Protein AF-A0A0Q0ZAE2-F1 (afdb_monomer_lite)

Structure (mmCIF, N/CA/C/O backbone):
data_AF-A0A0Q0ZAE2-F1
#
_entry.id   AF-A0A0Q0ZAE2-F1
#
loop_
_atom_site.group_PDB
_atom_site.id
_atom_site.type_symbol
_atom_site.label_atom_id
_atom_site.label_alt_id
_atom_site.label_comp_id
_atom_site.label_asym_id
_atom_site.label_entity_id
_atom_site.label_seq_id
_atom_site.pdbx_PDB_ins_code
_atom_site.Cartn_x
_atom_site.Cartn_y
_atom_site.Cartn_z
_atom_site.occupancy
_atom_site.B_iso_or_equiv
_atom_site.auth_seq_id
_atom_site.auth_comp_id
_atom_site.auth_asym_id
_atom_site.auth_atom_id
_atom_site.pdbx_PDB_model_num
ATOM 1 N N . MET A 1 1 ? -35.070 -15.319 -39.621 1.00 57.38 1 MET A N 1
ATOM 2 C CA . MET A 1 1 ? -35.348 -14.773 -38.273 1.00 57.38 1 MET A CA 1
ATOM 3 C C . MET A 1 1 ? -34.570 -15.515 -37.182 1.00 57.38 1 MET A C 1
ATOM 5 O O . MET A 1 1 ? -33.684 -14.910 -36.601 1.00 57.38 1 MET A O 1
ATOM 9 N N . PHE A 1 2 ? -34.772 -16.825 -36.982 1.00 65.31 2 PHE A N 1
ATOM 10 C CA . PHE A 1 2 ? -34.093 -17.606 -35.925 1.00 65.31 2 PHE A CA 1
ATOM 11 C C . PHE A 1 2 ? -32.550 -17.620 -35.980 1.00 65.31 2 PHE A C 1
ATOM 13 O O . PHE A 1 2 ? -31.905 -17.511 -34.945 1.00 65.31 2 PHE A O 1
ATOM 20 N N . ARG A 1 3 ? -31.939 -17.666 -37.175 1.00 67.12 3 ARG A N 1
ATOM 21 C CA . ARG A 1 3 ? -30.467 -17.612 -37.339 1.00 67.12 3 ARG A CA 1
ATOM 22 C C . ARG A 1 3 ? -29.835 -16.290 -36.881 1.00 67.12 3 ARG A C 1
ATOM 24 O O . ARG A 1 3 ? -28.728 -16.298 -36.363 1.00 67.12 3 ARG A O 1
ATOM 31 N N . ALA A 1 4 ? -30.535 -15.169 -37.061 1.00 72.56 4 ALA A N 1
ATOM 32 C CA . ALA A 1 4 ? -30.036 -13.856 -36.654 1.00 72.56 4 ALA A CA 1
ATOM 33 C C . ALA A 1 4 ? -30.057 -13.702 -35.126 1.00 72.56 4 ALA A C 1
ATOM 35 O O . ALA A 1 4 ? -29.093 -13.214 -34.547 1.00 72.56 4 ALA A O 1
ATOM 36 N N . VAL A 1 5 ? -31.114 -14.203 -34.476 1.00 72.19 5 VAL A N 1
ATOM 37 C CA . VAL A 1 5 ? -31.225 -14.233 -33.010 1.00 72.19 5 VAL A CA 1
ATOM 38 C C . VAL A 1 5 ? -30.174 -15.168 -32.403 1.00 72.19 5 VAL A C 1
ATOM 40 O O . VAL A 1 5 ? -29.502 -14.783 -31.455 1.00 72.19 5 VAL A O 1
ATOM 43 N N . ALA A 1 6 ? -29.955 -16.351 -32.986 1.00 73.50 6 ALA A N 1
ATOM 44 C CA . ALA A 1 6 ? -28.931 -17.289 -32.520 1.00 73.50 6 ALA A CA 1
ATOM 45 C C . ALA A 1 6 ? -27.502 -16.724 -32.637 1.00 73.50 6 ALA A C 1
ATOM 47 O O . ALA A 1 6 ? -26.723 -16.842 -31.697 1.00 73.50 6 ALA A O 1
ATOM 48 N N . ASN A 1 7 ? -27.172 -16.057 -33.750 1.00 76.00 7 ASN A N 1
ATOM 49 C CA . ASN A 1 7 ? -25.867 -15.409 -33.924 1.00 76.00 7 ASN A CA 1
ATOM 50 C C . ASN A 1 7 ? -25.674 -14.224 -32.966 1.00 76.00 7 ASN A C 1
ATOM 52 O O . ASN A 1 7 ? -24.575 -14.028 -32.459 1.00 76.00 7 ASN A O 1
ATOM 56 N N . TYR A 1 8 ? -26.735 -13.457 -32.694 1.00 76.19 8 TYR A N 1
ATOM 57 C CA . TYR A 1 8 ? -26.705 -12.389 -31.695 1.00 76.19 8 TYR A CA 1
ATOM 58 C C . TYR A 1 8 ? -26.458 -12.953 -30.291 1.00 76.19 8 TYR A C 1
ATOM 60 O O . TYR A 1 8 ? -25.546 -12.494 -29.613 1.00 76.19 8 TYR A O 1
ATOM 68 N N . MET A 1 9 ? -27.187 -14.002 -29.888 1.00 70.25 9 MET A N 1
ATOM 69 C CA . MET A 1 9 ? -27.004 -14.650 -28.583 1.00 70.25 9 MET A CA 1
ATOM 70 C C . MET A 1 9 ? -25.627 -15.307 -28.427 1.00 70.25 9 MET A C 1
ATOM 72 O O . MET A 1 9 ? -25.045 -15.233 -27.351 1.00 70.25 9 MET A O 1
ATOM 76 N N . ALA A 1 10 ? -25.073 -15.890 -29.495 1.00 70.94 10 ALA A N 1
ATOM 77 C CA . ALA A 1 10 ? -23.714 -16.439 -29.502 1.00 70.94 10 ALA A CA 1
ATOM 78 C C . ALA A 1 10 ? -22.618 -15.356 -29.415 1.00 70.94 10 ALA A C 1
ATOM 80 O O . ALA A 1 10 ? -21.484 -15.661 -29.051 1.00 70.94 10 ALA A O 1
ATOM 81 N N . GLY A 1 11 ? -22.945 -14.102 -29.746 1.00 69.94 11 GLY A N 1
ATOM 82 C CA . GLY A 1 11 ? -22.051 -12.949 -29.633 1.00 69.94 11 GLY A CA 1
ATOM 83 C C . GLY A 1 11 ? -22.107 -12.229 -28.282 1.00 69.94 11 GLY A C 1
ATOM 84 O O . GLY A 1 11 ? -21.272 -11.355 -28.038 1.00 69.94 11 GLY A O 1
ATOM 85 N N . ILE A 1 12 ? -23.058 -12.573 -27.401 1.00 76.44 12 ILE A N 1
ATOM 86 C CA . ILE A 1 12 ? -23.163 -11.978 -26.063 1.00 76.44 12 ILE A CA 1
ATOM 87 C C . ILE A 1 12 ? -22.009 -12.510 -25.213 1.00 76.44 12 ILE A C 1
ATOM 89 O O . ILE A 1 12 ? -22.027 -13.644 -24.735 1.00 76.44 12 ILE A O 1
ATOM 93 N N . LYS A 1 13 ? -20.988 -11.675 -25.020 1.00 76.94 13 LYS A N 1
ATOM 94 C CA . LYS A 1 13 ? -19.922 -11.949 -24.058 1.00 76.94 13 LYS A CA 1
ATOM 95 C C . LYS A 1 13 ? -20.450 -11.690 -22.653 1.00 76.94 13 LYS A C 1
ATOM 97 O O . LYS A 1 13 ? -20.995 -10.624 -22.384 1.00 76.94 13 LYS A O 1
ATOM 102 N N . VAL A 1 14 ? -20.264 -12.659 -21.762 1.00 78.38 14 VAL A N 1
ATOM 103 C CA . VAL A 1 14 ? -20.503 -12.457 -20.331 1.00 78.38 14 VAL A CA 1
ATOM 104 C C . VAL A 1 14 ? -19.508 -11.409 -19.841 1.00 78.38 14 VAL A C 1
ATOM 106 O O . VAL A 1 14 ? -18.298 -11.621 -19.905 1.00 78.38 14 VAL A O 1
ATOM 109 N N . THR A 1 15 ? -20.022 -10.268 -19.397 1.00 84.06 15 THR A N 1
ATOM 110 C CA . THR A 1 15 ? -19.242 -9.221 -18.734 1.00 84.06 15 THR A CA 1
ATOM 111 C C . THR A 1 15 ? -19.384 -9.371 -17.229 1.00 84.06 15 THR A C 1
ATOM 113 O O . THR A 1 15 ? -20.467 -9.686 -16.729 1.00 84.06 15 THR A O 1
ATOM 116 N N . TYR A 1 16 ? -18.298 -9.130 -16.507 1.00 89.19 16 TYR A N 1
ATOM 117 C CA . TYR A 1 16 ? -18.279 -9.163 -15.051 1.00 89.19 16 TYR A CA 1
ATOM 118 C C . TYR A 1 16 ? -18.225 -7.741 -14.501 1.00 89.19 16 TYR A C 1
ATOM 120 O O . TYR A 1 16 ? -17.885 -6.802 -15.211 1.00 89.19 16 TYR A O 1
ATOM 128 N N . ARG A 1 17 ? -18.592 -7.599 -13.230 1.00 92.62 17 ARG A N 1
ATOM 129 C CA . ARG A 1 17 ? -18.464 -6.361 -12.467 1.00 92.62 17 ARG A CA 1
ATOM 130 C C . ARG A 1 17 ? -18.018 -6.696 -11.053 1.00 92.62 17 ARG A C 1
ATOM 132 O O . ARG A 1 17 ? -18.384 -7.756 -10.536 1.00 92.62 17 ARG A O 1
ATOM 139 N N . GLY A 1 18 ? -17.246 -5.811 -10.440 1.00 93.94 18 GLY A N 1
ATOM 140 C CA . GLY A 1 18 ? -16.862 -5.926 -9.040 1.00 93.94 18 GLY A CA 1
ATOM 141 C C . GLY A 1 18 ? -18.063 -5.743 -8.115 1.00 93.94 18 GLY A C 1
ATOM 142 O O . GLY A 1 18 ? -19.053 -5.092 -8.451 1.00 93.94 18 GLY A O 1
ATOM 143 N N . THR A 1 19 ? -17.979 -6.335 -6.927 1.00 95.19 19 THR A N 1
ATOM 144 C CA . THR A 1 19 ? -18.929 -6.051 -5.849 1.00 95.19 19 THR A CA 1
ATOM 145 C C . THR A 1 19 ? -18.550 -4.750 -5.153 1.00 95.19 19 THR A C 1
ATOM 147 O O . THR A 1 19 ? -17.374 -4.428 -5.029 1.00 95.19 19 THR A O 1
ATOM 150 N N . TYR A 1 20 ? -19.551 -4.026 -4.658 1.00 96.31 20 TYR A N 1
ATOM 151 C CA . TYR A 1 20 ? -19.357 -2.872 -3.781 1.00 96.31 20 TYR A CA 1
ATOM 152 C C . TYR A 1 20 ? -19.063 -3.306 -2.336 1.00 96.31 20 TYR A C 1
ATOM 154 O O . TYR A 1 20 ? -18.558 -2.516 -1.547 1.00 96.31 20 TYR A O 1
ATOM 162 N N . GLN A 1 21 ? -19.378 -4.555 -1.978 1.00 95.56 21 GLN A N 1
ATOM 163 C CA . GLN A 1 21 ? -19.193 -5.089 -0.631 1.00 95.56 21 GLN A CA 1
ATOM 164 C C . GLN A 1 21 ? -17.774 -5.616 -0.425 1.00 95.56 21 GLN A C 1
ATOM 166 O O . GLN A 1 21 ? -17.294 -6.450 -1.190 1.00 95.56 21 GLN A O 1
ATOM 171 N N . PHE A 1 22 ? -17.135 -5.172 0.653 1.00 94.62 22 PHE A N 1
ATOM 172 C CA . PHE A 1 22 ? -15.823 -5.649 1.078 1.00 94.62 22 PHE A CA 1
ATOM 173 C C . PHE A 1 22 ? -15.983 -6.525 2.315 1.00 94.62 22 PHE A C 1
ATOM 175 O O . PHE A 1 22 ? -16.291 -6.035 3.401 1.00 94.62 22 PHE A O 1
ATOM 182 N N . GLU A 1 23 ? -15.779 -7.827 2.137 1.00 91.88 23 GLU A N 1
ATOM 183 C CA . GLU A 1 23 ? -15.922 -8.814 3.203 1.00 91.88 23 GLU A CA 1
ATOM 184 C C . GLU A 1 23 ? -14.714 -8.808 4.141 1.00 91.88 23 GLU A C 1
ATOM 186 O O . GLU A 1 23 ? -13.562 -8.946 3.715 1.00 91.88 23 GLU A O 1
ATOM 191 N N . ALA A 1 24 ? -14.981 -8.701 5.441 1.00 90.75 24 ALA A N 1
ATOM 192 C CA . ALA A 1 24 ? -13.940 -8.777 6.453 1.00 90.75 24 ALA A CA 1
ATOM 193 C C . ALA A 1 24 ? -13.285 -10.171 6.496 1.00 90.75 24 ALA A C 1
ATOM 195 O O . ALA A 1 24 ? -13.958 -11.193 6.640 1.00 90.75 24 ALA A O 1
ATOM 196 N N . LYS A 1 25 ? -11.948 -10.202 6.457 1.00 90.31 25 LYS A N 1
ATOM 197 C CA . LYS A 1 25 ? -11.124 -11.399 6.688 1.00 90.31 25 LYS A CA 1
ATOM 198 C C . LYS A 1 25 ? -10.076 -11.119 7.749 1.00 90.31 25 LYS A C 1
ATOM 200 O O . LYS A 1 25 ? -9.566 -10.003 7.850 1.00 90.31 25 LYS A O 1
ATOM 205 N N . ARG A 1 26 ? -9.724 -12.132 8.541 1.00 89.25 26 ARG A N 1
ATOM 206 C CA . ARG A 1 26 ? -8.669 -11.971 9.544 1.00 89.25 26 ARG A CA 1
ATOM 207 C C . ARG A 1 26 ? -7.311 -11.926 8.851 1.00 89.25 26 ARG A C 1
ATOM 209 O O . ARG A 1 26 ? -6.996 -12.784 8.029 1.00 89.25 26 ARG A O 1
ATOM 216 N N . LEU A 1 27 ? -6.471 -10.958 9.216 1.00 88.56 27 LEU A N 1
ATOM 217 C CA . LEU A 1 27 ? -5.145 -10.813 8.606 1.00 88.56 27 LEU A CA 1
ATOM 218 C C . LEU A 1 27 ? -4.279 -12.066 8.785 1.00 88.56 27 LEU A C 1
ATOM 220 O O . LEU A 1 27 ? -3.571 -12.436 7.861 1.00 88.56 27 LEU A O 1
ATOM 224 N N . ASN A 1 28 ? -4.379 -12.775 9.913 1.00 87.88 28 ASN A N 1
ATOM 225 C CA . ASN A 1 28 ? -3.634 -14.021 10.141 1.00 87.88 28 ASN A CA 1
ATOM 226 C C . ASN A 1 28 ? -4.106 -15.210 9.275 1.00 87.88 28 ASN A C 1
ATOM 228 O O . ASN A 1 28 ? -3.409 -16.221 9.179 1.00 87.88 28 ASN A O 1
ATOM 232 N N . GLU A 1 29 ? -5.282 -15.115 8.651 1.00 90.50 29 GLU A N 1
ATOM 233 C CA . GLU A 1 29 ? -5.770 -16.105 7.689 1.00 90.50 29 GLU A CA 1
ATOM 234 C C . GLU A 1 29 ? -5.235 -15.822 6.280 1.00 90.50 29 GLU A C 1
ATOM 236 O O . GLU A 1 29 ? -4.992 -16.765 5.518 1.00 90.50 29 GLU A O 1
ATOM 241 N N . VAL A 1 30 ? -5.020 -14.538 5.968 1.00 91.44 30 VAL A N 1
ATOM 242 C CA . VAL A 1 30 ? -4.630 -14.026 4.648 1.00 91.44 30 VAL A CA 1
ATOM 243 C C . VAL A 1 30 ? -3.115 -13.883 4.494 1.00 91.44 30 VAL A C 1
ATOM 245 O O . VAL A 1 30 ? -2.557 -14.350 3.502 1.00 91.44 30 VAL A O 1
ATOM 248 N N . LEU A 1 31 ? -2.445 -13.254 5.460 1.00 91.00 31 LEU A N 1
ATOM 249 C CA . LEU A 1 31 ? -1.007 -13.007 5.438 1.00 91.00 31 LEU A CA 1
ATOM 250 C C . LEU A 1 31 ? -0.260 -14.288 5.802 1.00 91.00 31 LEU A C 1
ATOM 252 O O . LEU A 1 31 ? -0.507 -14.913 6.835 1.00 91.00 31 LEU A O 1
ATOM 256 N N . ARG A 1 32 ? 0.647 -14.701 4.919 1.00 86.69 32 ARG A N 1
ATOM 257 C CA . ARG A 1 32 ? 1.421 -15.940 5.025 1.00 86.69 32 ARG A CA 1
ATOM 258 C C . ARG A 1 32 ? 2.834 -15.686 4.522 1.00 86.69 32 ARG A C 1
ATOM 260 O O . ARG A 1 32 ? 3.038 -14.858 3.638 1.00 86.69 32 ARG A O 1
ATOM 267 N N . ASN A 1 33 ? 3.788 -16.475 5.006 1.00 85.62 33 ASN A N 1
ATOM 268 C CA . ASN A 1 33 ? 5.124 -16.497 4.422 1.00 85.62 33 ASN A CA 1
ATOM 269 C C . ASN A 1 33 ? 5.038 -16.995 2.972 1.00 85.62 33 ASN A C 1
ATOM 271 O O . ASN A 1 33 ? 4.562 -18.105 2.721 1.00 85.62 33 ASN A O 1
ATOM 275 N N . LYS A 1 34 ? 5.523 -16.187 2.026 1.00 85.50 34 LYS A N 1
ATOM 276 C CA . LYS A 1 34 ? 5.623 -16.540 0.608 1.00 85.50 34 LYS A CA 1
ATOM 277 C C . LYS A 1 34 ? 7.093 -16.583 0.212 1.00 85.50 34 LYS A C 1
ATOM 279 O O . LYS A 1 34 ? 7.825 -15.622 0.415 1.00 85.50 34 LYS A O 1
ATOM 284 N N . ARG A 1 35 ? 7.532 -17.701 -0.368 1.00 88.12 35 ARG A N 1
ATOM 285 C CA . ARG A 1 35 ? 8.862 -17.795 -0.978 1.00 88.12 35 ARG A CA 1
ATOM 286 C C . ARG A 1 35 ? 8.779 -17.299 -2.415 1.00 88.12 35 ARG A C 1
ATOM 288 O O . ARG A 1 35 ? 7.996 -17.831 -3.198 1.00 88.12 35 ARG A O 1
ATOM 295 N N . LEU A 1 36 ? 9.613 -16.326 -2.759 1.00 86.56 36 LEU A N 1
ATOM 296 C CA . LEU A 1 36 ? 9.763 -15.835 -4.124 1.00 86.56 36 LEU A CA 1
ATOM 297 C C . LEU A 1 36 ? 11.024 -16.421 -4.759 1.00 86.56 36 LEU A C 1
ATOM 299 O O . LEU A 1 36 ? 12.030 -16.639 -4.083 1.00 86.56 36 LEU A O 1
ATOM 303 N N . GLN A 1 37 ? 10.960 -16.689 -6.060 1.00 89.69 37 GLN A N 1
ATOM 304 C CA . GLN A 1 37 ? 12.121 -17.036 -6.874 1.00 89.69 37 GLN A CA 1
ATOM 305 C C . GLN A 1 37 ? 12.325 -15.918 -7.890 1.00 89.69 37 GLN A C 1
ATOM 307 O O . GLN A 1 37 ? 11.487 -15.714 -8.764 1.00 89.69 37 GLN A O 1
ATOM 312 N N . ILE A 1 38 ? 13.419 -15.178 -7.745 1.00 88.62 38 ILE A N 1
ATOM 313 C CA . ILE A 1 38 ? 13.741 -14.034 -8.596 1.00 88.62 38 ILE A CA 1
ATOM 314 C C . ILE A 1 38 ? 14.837 -14.486 -9.551 1.00 88.62 38 ILE A C 1
ATOM 316 O O . ILE A 1 38 ? 15.980 -14.669 -9.143 1.00 88.62 38 ILE A O 1
ATOM 320 N N . ALA A 1 39 ? 14.469 -14.718 -10.811 1.00 90.00 39 ALA A N 1
ATOM 321 C CA . ALA A 1 39 ? 15.412 -15.189 -11.823 1.00 90.00 39 ALA A CA 1
ATOM 322 C C . ALA A 1 39 ? 16.420 -14.100 -12.222 1.00 90.00 39 ALA A C 1
ATOM 324 O O . ALA A 1 39 ? 17.597 -14.390 -12.400 1.00 90.00 39 ALA A O 1
ATOM 325 N N . ASN A 1 40 ? 15.951 -12.852 -12.329 1.00 91.81 40 ASN A N 1
ATOM 326 C CA . ASN A 1 40 ? 16.734 -11.710 -12.792 1.00 91.81 40 ASN A CA 1
ATOM 327 C C . ASN A 1 40 ? 16.608 -10.563 -11.778 1.00 91.81 40 ASN A C 1
ATOM 329 O O . ASN A 1 40 ? 15.712 -9.728 -11.921 1.00 91.81 40 ASN A O 1
ATOM 333 N N . PRO A 1 41 ? 17.430 -10.542 -10.716 1.00 91.94 41 PRO A N 1
ATOM 334 C CA . PRO A 1 41 ? 17.447 -9.415 -9.796 1.00 91.94 41 PRO A CA 1
ATOM 335 C C . PRO A 1 41 ? 17.946 -8.154 -10.509 1.00 91.94 41 PRO A C 1
ATOM 337 O O . PRO A 1 41 ? 18.831 -8.216 -11.363 1.00 91.94 41 PRO A O 1
ATOM 340 N N . VAL A 1 42 ? 17.379 -7.008 -10.140 1.00 92.75 42 VAL A N 1
ATOM 341 C CA . VAL A 1 42 ? 17.782 -5.689 -10.642 1.00 92.75 42 VAL A CA 1
ATOM 342 C C . VAL A 1 42 ? 18.436 -4.932 -9.495 1.00 92.75 42 VAL A C 1
ATOM 344 O O . VAL A 1 42 ? 17.859 -4.824 -8.410 1.00 92.75 42 VAL A O 1
ATOM 347 N N . GLU A 1 43 ? 19.641 -4.410 -9.719 1.00 92.06 43 GLU A N 1
ATOM 348 C CA . GLU A 1 43 ? 20.349 -3.594 -8.732 1.00 92.06 43 GLU A CA 1
ATOM 349 C C . GLU A 1 43 ? 19.496 -2.370 -8.355 1.00 92.06 43 GLU A C 1
ATOM 351 O O . GLU A 1 43 ? 19.036 -1.625 -9.216 1.00 92.06 43 GLU A O 1
ATOM 356 N N . GLY A 1 44 ? 19.208 -2.204 -7.060 1.00 89.94 44 GLY A N 1
ATOM 357 C CA . GLY A 1 44 ? 18.319 -1.140 -6.567 1.00 89.94 44 GLY A CA 1
ATOM 358 C C . GLY A 1 44 ? 16.822 -1.380 -6.801 1.00 89.94 44 GLY A C 1
ATOM 359 O O . GLY A 1 44 ? 15.995 -0.616 -6.309 1.00 89.94 44 GLY A O 1
ATOM 360 N N . GLY A 1 45 ? 16.453 -2.472 -7.472 1.00 92.44 45 GLY A N 1
ATOM 361 C CA . GLY A 1 45 ? 15.075 -2.885 -7.732 1.00 92.44 45 GLY A CA 1
ATOM 362 C C . GLY A 1 45 ? 14.769 -4.267 -7.157 1.00 92.44 45 GLY A C 1
ATOM 363 O O . GLY A 1 45 ? 15.235 -4.610 -6.064 1.00 92.44 45 GLY A O 1
ATOM 364 N N . ILE A 1 46 ? 13.988 -5.046 -7.915 1.00 93.88 46 ILE A N 1
ATOM 365 C CA . ILE A 1 46 ? 13.483 -6.358 -7.498 1.00 93.88 46 ILE A CA 1
ATOM 366 C C . ILE A 1 46 ? 14.637 -7.280 -7.088 1.00 93.88 46 ILE A C 1
ATOM 368 O O . ILE A 1 46 ? 15.594 -7.471 -7.838 1.00 93.88 46 ILE A O 1
ATOM 372 N N . GLY A 1 47 ? 14.523 -7.883 -5.905 1.00 93.31 47 GLY A N 1
ATOM 373 C CA . GLY A 1 47 ? 15.498 -8.839 -5.367 1.00 93.31 47 GLY A CA 1
ATOM 374 C C . GLY A 1 47 ? 16.688 -8.215 -4.645 1.00 93.31 47 GLY A C 1
ATOM 375 O O . GLY A 1 47 ? 17.450 -8.941 -4.012 1.00 93.31 47 GLY A O 1
ATOM 376 N N . THR A 1 48 ? 16.816 -6.889 -4.659 1.00 95.31 48 THR A N 1
ATOM 377 C CA . THR A 1 48 ? 17.784 -6.170 -3.824 1.00 95.31 48 THR A CA 1
ATOM 378 C C . THR A 1 48 ? 17.111 -5.755 -2.516 1.00 95.31 48 THR A C 1
ATOM 380 O O . THR A 1 48 ? 16.055 -5.129 -2.563 1.00 95.31 48 THR A O 1
ATOM 383 N N . SER A 1 49 ? 17.719 -6.062 -1.367 1.00 95.94 49 SER A N 1
ATOM 384 C CA . SER A 1 49 ? 17.235 -5.619 -0.048 1.00 95.94 49 SER A CA 1
ATOM 385 C C . SER A 1 49 ? 17.113 -4.096 0.015 1.00 95.94 49 SER A C 1
ATOM 387 O O . SER A 1 49 ? 17.993 -3.380 -0.469 1.00 95.94 49 SER A O 1
ATOM 389 N N . GLN A 1 50 ? 16.043 -3.586 0.626 1.00 97.38 50 GLN A N 1
ATOM 390 C CA . GLN A 1 50 ? 15.896 -2.151 0.852 1.00 97.38 50 GLN A CA 1
ATOM 391 C C . GLN A 1 50 ? 16.819 -1.658 1.976 1.00 97.38 50 GLN A C 1
ATOM 393 O O . GLN A 1 50 ? 17.318 -0.532 1.907 1.00 97.38 50 GLN A O 1
ATOM 398 N N . CYS A 1 51 ? 17.104 -2.495 2.9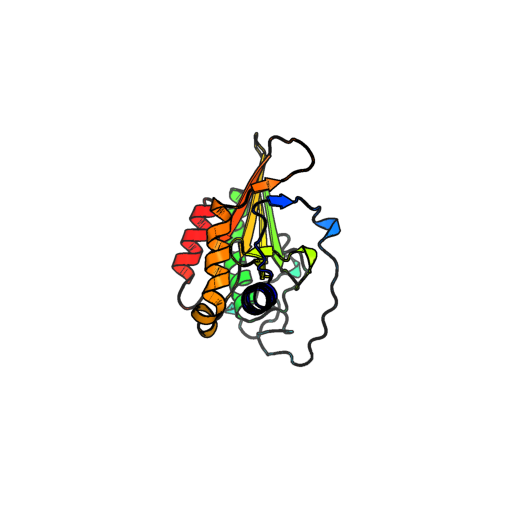79 1.00 95.94 51 CYS A N 1
ATOM 399 C CA . CYS A 1 51 ? 18.044 -2.173 4.058 1.00 95.94 51 CYS A CA 1
ATOM 400 C C . CYS A 1 51 ? 19.454 -1.856 3.530 1.00 95.94 51 CYS A C 1
ATOM 402 O O . CYS A 1 51 ? 20.143 -0.990 4.076 1.00 95.94 51 CYS A O 1
ATOM 404 N N . SER A 1 52 ? 19.871 -2.514 2.445 1.00 95.19 52 SER A N 1
ATOM 405 C CA . SER A 1 52 ? 21.172 -2.324 1.796 1.00 95.19 52 SER A CA 1
ATOM 406 C C . SER A 1 52 ? 21.075 -1.791 0.362 1.00 95.19 52 SER A C 1
ATOM 408 O O . SER A 1 52 ? 21.980 -2.029 -0.438 1.00 95.19 52 SER A O 1
ATOM 410 N N . ASP A 1 53 ? 20.016 -1.036 0.033 1.00 96.69 53 ASP A N 1
ATOM 411 C CA . ASP A 1 53 ? 19.811 -0.521 -1.329 1.00 96.69 53 ASP A CA 1
ATOM 412 C C . ASP A 1 53 ? 21.04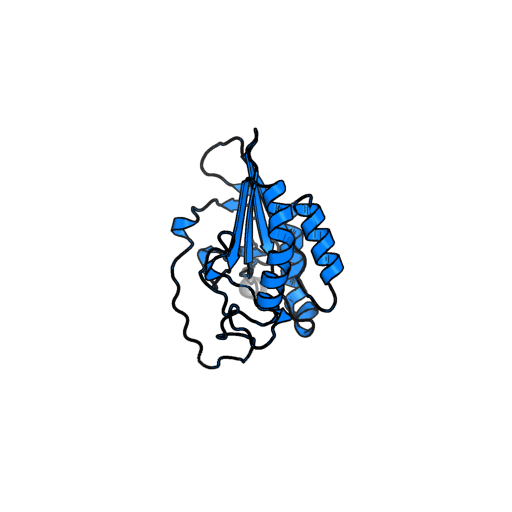4 0.268 -1.823 1.00 96.69 53 ASP A C 1
ATOM 414 O O . ASP A 1 53 ? 21.601 1.068 -1.066 1.00 96.69 53 ASP A O 1
ATOM 418 N N . PRO A 1 54 ? 21.522 0.084 -3.063 1.00 95.44 54 PRO A N 1
ATOM 419 C CA . PRO A 1 54 ? 22.658 0.840 -3.596 1.00 95.44 54 PRO A CA 1
ATOM 420 C C . PRO A 1 54 ? 22.423 2.356 -3.563 1.00 95.44 54 PRO A C 1
ATOM 422 O O . PRO A 1 54 ? 23.362 3.113 -3.314 1.00 95.44 54 PRO A O 1
ATOM 425 N N . ASP A 1 55 ? 21.175 2.802 -3.718 1.00 96.00 55 ASP A N 1
ATOM 426 C CA . ASP A 1 55 ? 20.800 4.201 -3.558 1.00 96.00 55 ASP A CA 1
ATOM 427 C C . ASP A 1 55 ? 20.442 4.495 -2.098 1.00 96.00 55 ASP A C 1
ATOM 429 O O . ASP A 1 55 ? 19.414 4.063 -1.564 1.00 96.00 55 ASP A O 1
ATOM 433 N N . SER A 1 56 ? 21.293 5.280 -1.439 1.00 95.75 56 SER A N 1
ATOM 434 C CA . SER A 1 56 ? 21.102 5.659 -0.039 1.00 95.75 56 SER A CA 1
ATOM 435 C C . SER A 1 56 ? 19.801 6.423 0.207 1.00 95.75 56 SER A C 1
ATOM 437 O O . SER A 1 56 ? 19.278 6.361 1.323 1.00 95.75 56 SER A O 1
ATOM 439 N N . SER A 1 57 ? 19.241 7.089 -0.810 1.00 95.44 57 SER A N 1
ATOM 440 C CA . SER A 1 57 ? 17.970 7.800 -0.679 1.00 95.44 57 SER A CA 1
ATOM 441 C C . SER A 1 57 ? 16.803 6.851 -0.414 1.00 95.44 57 SER A C 1
ATOM 443 O O . SER A 1 57 ? 15.878 7.253 0.282 1.00 95.44 57 SER A O 1
ATOM 445 N N . ARG A 1 58 ? 16.863 5.587 -0.862 1.00 96.44 58 ARG A N 1
ATOM 446 C CA . ARG A 1 58 ? 15.805 4.578 -0.660 1.00 96.44 58 ARG A CA 1
ATOM 447 C C . ARG A 1 58 ? 16.007 3.688 0.566 1.00 96.44 58 ARG A C 1
ATOM 449 O O . ARG A 1 58 ? 15.088 2.952 0.924 1.00 96.44 58 ARG A O 1
ATOM 456 N N . ARG A 1 59 ? 17.160 3.758 1.239 1.00 97.12 59 ARG A N 1
ATOM 457 C CA . ARG A 1 59 ? 17.454 2.906 2.404 1.00 97.12 59 ARG A CA 1
ATOM 458 C C . ARG A 1 59 ? 16.519 3.183 3.579 1.00 97.12 59 ARG A C 1
ATOM 460 O O . ARG A 1 59 ? 16.343 4.336 4.000 1.00 97.12 59 ARG A O 1
ATOM 467 N N . VAL A 1 60 ? 15.986 2.101 4.139 1.00 96.88 60 VAL A N 1
ATOM 468 C CA . VAL A 1 60 ? 15.195 2.066 5.376 1.00 96.88 60 VAL A CA 1
ATOM 469 C C . VAL A 1 60 ? 15.613 0.822 6.154 1.00 96.88 60 VAL A C 1
ATOM 471 O O . VAL A 1 60 ? 15.671 -0.255 5.571 1.00 96.88 60 VAL A O 1
ATOM 474 N N . ASN A 1 61 ? 15.908 0.958 7.450 1.00 95.31 61 ASN A N 1
ATOM 475 C CA . ASN A 1 61 ? 16.144 -0.202 8.309 1.00 95.31 61 ASN A CA 1
ATOM 476 C C . ASN A 1 61 ? 14.796 -0.821 8.704 1.00 95.31 61 ASN A C 1
ATOM 478 O O . ASN A 1 61 ? 14.159 -0.364 9.654 1.00 95.31 61 ASN A O 1
ATOM 482 N N . LEU A 1 62 ? 14.349 -1.814 7.934 1.00 96.06 62 LEU A N 1
ATOM 483 C CA . LEU A 1 62 ? 13.056 -2.468 8.138 1.00 96.06 62 LEU A CA 1
ATOM 484 C C . LEU A 1 62 ? 13.086 -3.539 9.234 1.00 96.06 62 LEU A C 1
ATOM 486 O O . LEU A 1 62 ? 12.042 -3.831 9.804 1.00 96.06 62 LEU A O 1
ATOM 490 N N . ASP A 1 63 ? 14.268 -4.032 9.608 1.00 91.44 63 ASP A N 1
ATOM 491 C CA . ASP A 1 63 ? 14.431 -5.035 10.671 1.00 91.44 63 ASP A CA 1
ATOM 492 C C . ASP A 1 63 ? 13.926 -4.526 12.033 1.00 91.44 63 ASP A C 1
ATOM 494 O O . ASP A 1 63 ? 13.409 -5.280 12.853 1.00 91.44 63 ASP A O 1
ATOM 498 N N . THR A 1 64 ? 14.012 -3.212 12.256 1.00 91.81 64 THR A N 1
ATOM 499 C CA . THR A 1 64 ? 13.526 -2.543 13.473 1.00 91.81 64 THR A CA 1
ATOM 500 C C . THR A 1 64 ? 12.229 -1.757 13.255 1.00 91.81 64 THR A C 1
ATOM 502 O O . THR A 1 64 ? 11.800 -1.011 14.135 1.00 91.81 64 THR A O 1
ATOM 505 N N . ALA A 1 65 ? 11.618 -1.846 12.071 1.00 95.88 65 ALA A N 1
ATOM 506 C CA . ALA A 1 65 ? 10.439 -1.067 11.714 1.00 95.88 65 ALA A CA 1
ATOM 507 C C . ALA A 1 65 ? 9.150 -1.814 12.086 1.00 95.88 65 ALA A C 1
ATOM 509 O O . ALA A 1 65 ? 8.517 -2.428 11.238 1.00 95.88 65 ALA A O 1
ATOM 510 N N . GLU A 1 66 ? 8.702 -1.701 13.340 1.00 95.94 66 GLU A N 1
ATOM 511 C CA . GLU A 1 66 ? 7.496 -2.397 13.846 1.00 95.94 66 GLU A CA 1
ATOM 512 C C . GLU A 1 66 ? 6.193 -2.084 13.079 1.00 95.94 66 GLU A C 1
ATOM 514 O O . GLU A 1 66 ? 5.202 -2.805 13.185 1.00 95.94 66 GLU A O 1
ATOM 519 N N . TRP A 1 67 ? 6.179 -0.986 12.322 1.00 97.25 67 TRP A N 1
ATOM 520 C CA . TRP A 1 67 ? 5.060 -0.580 11.473 1.00 97.25 67 TRP A CA 1
ATOM 521 C C . TRP A 1 67 ? 5.037 -1.303 10.121 1.00 97.25 67 TRP A C 1
ATOM 523 O O . TRP A 1 67 ? 4.034 -1.221 9.420 1.00 97.25 67 TRP A O 1
ATOM 533 N N . TYR A 1 68 ? 6.109 -1.989 9.725 1.00 97.50 68 TYR A N 1
ATOM 534 C CA . TYR A 1 68 ? 6.192 -2.746 8.480 1.00 97.50 68 TYR A CA 1
ATOM 535 C C . TYR A 1 68 ? 6.093 -4.243 8.785 1.00 97.50 68 TYR A C 1
ATOM 537 O O . TYR A 1 68 ? 6.788 -4.759 9.652 1.00 97.50 68 TYR A O 1
ATOM 545 N N . VAL A 1 69 ? 5.192 -4.955 8.105 1.00 94.00 69 VAL A N 1
ATOM 546 C CA . VAL A 1 69 ? 4.828 -6.329 8.514 1.00 94.00 69 VAL A CA 1
ATOM 547 C C . VAL A 1 69 ? 5.880 -7.391 8.172 1.00 94.00 69 VAL A C 1
ATOM 549 O O . VAL A 1 69 ? 5.883 -8.461 8.780 1.00 94.00 69 VAL A O 1
ATOM 552 N N . TYR A 1 70 ? 6.779 -7.119 7.228 1.00 92.19 70 TYR A N 1
ATOM 553 C CA . TYR A 1 70 ? 7.867 -8.032 6.867 1.00 92.19 70 TYR A CA 1
ATOM 554 C C . TYR A 1 70 ? 9.211 -7.505 7.365 1.00 92.19 70 TYR A C 1
ATOM 556 O O . TYR A 1 70 ? 9.352 -6.326 7.648 1.00 92.19 70 TYR A O 1
ATOM 564 N N . ASN A 1 71 ? 10.229 -8.360 7.408 1.00 91.25 71 ASN A N 1
ATOM 565 C CA . ASN A 1 71 ? 11.547 -7.954 7.911 1.00 91.25 71 ASN A CA 1
ATOM 566 C C . ASN A 1 71 ? 12.325 -7.071 6.916 1.00 91.25 71 ASN A C 1
ATOM 568 O O . ASN A 1 71 ? 13.319 -6.453 7.282 1.00 91.25 71 ASN A O 1
ATOM 572 N N . ASP A 1 72 ? 11.921 -7.053 5.641 1.00 94.31 72 ASP A N 1
ATOM 573 C CA . ASP A 1 72 ? 12.598 -6.309 4.579 1.00 94.31 72 ASP A CA 1
ATOM 574 C C . ASP A 1 72 ? 11.681 -6.160 3.351 1.00 94.31 72 ASP A C 1
ATOM 576 O O . ASP A 1 72 ? 10.617 -6.783 3.258 1.00 94.31 72 ASP A O 1
ATOM 580 N N . ASN A 1 73 ? 12.099 -5.340 2.393 1.00 96.06 73 ASN A N 1
ATOM 581 C CA . ASN A 1 73 ? 11.423 -5.099 1.128 1.00 96.06 73 ASN A CA 1
ATOM 582 C C . ASN A 1 73 ? 12.377 -5.359 -0.048 1.00 96.06 73 ASN A C 1
ATOM 584 O O . ASN A 1 73 ? 13.437 -4.748 -0.157 1.00 96.06 73 ASN A O 1
ATOM 588 N N . TYR A 1 74 ? 11.954 -6.232 -0.960 1.00 95.50 74 TYR A N 1
ATOM 589 C CA . TYR A 1 74 ? 12.698 -6.618 -2.166 1.00 95.50 74 TYR A CA 1
ATOM 590 C C . TYR A 1 74 ? 11.972 -6.193 -3.450 1.00 95.50 74 TYR A C 1
ATOM 592 O O . TYR A 1 74 ? 12.178 -6.800 -4.502 1.00 95.50 74 TYR A O 1
ATOM 600 N N . GLY A 1 75 ? 11.086 -5.201 -3.345 1.00 95.75 75 GLY A N 1
ATOM 601 C CA . GLY A 1 75 ? 10.279 -4.660 -4.432 1.00 95.75 75 GLY A CA 1
ATOM 602 C C . GLY A 1 75 ? 11.039 -3.815 -5.450 1.00 95.75 75 GLY A C 1
ATOM 603 O O . GLY A 1 75 ? 12.271 -3.741 -5.447 1.00 95.75 75 GLY A O 1
ATOM 604 N N . THR A 1 76 ? 10.293 -3.159 -6.338 1.00 96.56 76 THR A N 1
ATOM 605 C CA . THR A 1 76 ? 10.863 -2.232 -7.327 1.00 96.56 76 THR A CA 1
ATOM 606 C C . THR A 1 76 ? 11.443 -0.968 -6.677 1.00 96.56 76 THR A C 1
ATOM 608 O O . THR A 1 76 ? 11.251 -0.699 -5.488 1.00 96.56 76 THR A O 1
ATOM 611 N N . SER A 1 77 ? 12.145 -0.153 -7.468 1.00 97.06 77 SER A N 1
ATOM 612 C CA . SER A 1 77 ? 12.618 1.173 -7.050 1.00 97.06 77 SER A CA 1
ATOM 613 C C . SER A 1 77 ? 11.481 2.079 -6.570 1.00 97.06 77 SER A C 1
ATOM 615 O O . SER A 1 77 ? 11.651 2.810 -5.594 1.00 97.06 77 SER A O 1
ATOM 617 N N . GLU A 1 78 ? 10.314 2.011 -7.212 1.00 97.75 78 GLU A N 1
ATOM 618 C CA . GLU A 1 78 ? 9.127 2.808 -6.883 1.00 97.75 78 GLU A CA 1
ATOM 619 C C . GLU A 1 78 ? 8.526 2.364 -5.550 1.00 97.75 78 GLU A C 1
ATOM 621 O O . GLU A 1 78 ? 8.251 3.200 -4.689 1.00 97.75 78 GLU A O 1
ATOM 626 N N . GLU A 1 79 ? 8.384 1.052 -5.345 1.00 98.31 79 GLU A N 1
ATOM 627 C CA . GLU A 1 79 ? 7.897 0.483 -4.086 1.00 98.31 79 GLU A CA 1
ATOM 628 C C . GLU A 1 79 ? 8.821 0.842 -2.918 1.00 98.31 79 GLU A C 1
ATOM 630 O O . GLU A 1 79 ? 8.367 1.256 -1.850 1.00 98.31 79 GLU A O 1
ATOM 635 N N . LYS A 1 80 ? 10.139 0.753 -3.120 1.00 98.31 80 LYS A N 1
ATOM 636 C CA . LYS A 1 80 ? 11.125 1.165 -2.114 1.00 98.31 80 LYS A CA 1
ATOM 637 C C . LYS A 1 80 ? 11.076 2.665 -1.845 1.00 98.31 80 LYS A C 1
ATOM 639 O O . LYS A 1 80 ? 11.134 3.071 -0.685 1.00 98.31 80 LYS A O 1
ATOM 644 N N . SER A 1 81 ? 10.935 3.488 -2.885 1.00 98.25 81 SER A N 1
ATOM 645 C CA . SER A 1 81 ? 10.742 4.934 -2.733 1.00 98.25 81 SER A CA 1
ATOM 646 C C . SER A 1 81 ? 9.499 5.238 -1.896 1.00 98.25 81 SER A C 1
ATOM 648 O O . SER A 1 81 ? 9.557 6.079 -1.001 1.00 98.25 81 SER A O 1
ATOM 650 N N . PHE A 1 82 ? 8.401 4.512 -2.115 1.00 98.69 82 PHE A N 1
ATOM 651 C CA . PHE A 1 82 ? 7.194 4.655 -1.309 1.00 98.69 82 PHE A CA 1
ATOM 652 C C . PHE A 1 82 ? 7.428 4.280 0.156 1.00 98.69 82 PHE A C 1
ATOM 654 O O . PHE A 1 82 ? 7.110 5.077 1.033 1.00 98.69 82 PHE A O 1
ATOM 661 N N . VAL A 1 83 ? 8.037 3.123 0.440 1.00 98.62 83 VAL A N 1
ATOM 662 C CA . VAL A 1 83 ? 8.362 2.715 1.821 1.00 98.62 83 VAL A CA 1
ATOM 663 C C . VAL A 1 83 ? 9.282 3.739 2.494 1.00 98.62 83 VAL A C 1
ATOM 665 O O . VAL A 1 83 ? 9.099 4.067 3.668 1.00 98.62 83 VAL A O 1
ATOM 668 N N . LYS A 1 84 ? 10.232 4.314 1.746 1.00 98.31 84 LYS A N 1
ATOM 669 C CA . LYS A 1 84 ? 11.072 5.407 2.237 1.00 98.31 84 LYS A CA 1
ATOM 670 C C . LYS A 1 84 ? 10.251 6.638 2.592 1.00 98.31 84 LYS A C 1
ATOM 672 O O . LYS A 1 84 ? 10.416 7.161 3.690 1.00 98.31 84 LYS A O 1
ATOM 677 N N . TYR A 1 85 ? 9.386 7.102 1.699 1.00 98.38 85 TYR A N 1
ATOM 678 C CA . TYR A 1 85 ? 8.496 8.222 1.984 1.00 98.38 85 TYR A CA 1
ATOM 679 C C . TYR A 1 85 ? 7.593 7.925 3.190 1.00 98.38 85 TYR A C 1
ATOM 681 O O . TYR A 1 85 ? 7.448 8.759 4.077 1.00 98.38 85 TYR A O 1
ATOM 689 N N . PHE A 1 86 ? 7.041 6.717 3.278 1.00 98.38 86 PHE A N 1
ATOM 690 C CA . PHE A 1 86 ? 6.192 6.319 4.394 1.00 98.38 86 PHE A CA 1
ATOM 691 C C . PHE A 1 86 ? 6.943 6.376 5.734 1.00 98.38 86 PHE A C 1
ATOM 693 O O . PHE A 1 86 ? 6.406 6.863 6.727 1.00 98.38 86 PHE A O 1
ATOM 700 N N . SER A 1 87 ? 8.226 5.991 5.748 1.00 98.12 87 SER A N 1
ATOM 701 C CA . SER A 1 87 ? 9.081 6.112 6.937 1.00 98.12 87 SER A CA 1
ATOM 702 C C . SER A 1 87 ? 9.258 7.552 7.435 1.00 98.12 87 SER A C 1
ATOM 704 O O . SER A 1 87 ? 9.646 7.735 8.582 1.00 98.12 87 SER A O 1
ATOM 706 N N . THR A 1 88 ? 8.965 8.574 6.618 1.00 97.38 88 THR A N 1
ATOM 707 C CA . THR A 1 88 ? 9.039 9.982 7.044 1.00 97.38 88 THR A CA 1
ATOM 708 C C . THR A 1 88 ? 7.728 10.525 7.602 1.00 97.38 88 THR A C 1
ATOM 710 O O . THR A 1 88 ? 7.736 11.625 8.131 1.00 97.38 88 THR A O 1
ATOM 713 N N . VAL A 1 89 ? 6.607 9.814 7.440 1.00 97.62 89 VAL A N 1
ATOM 714 C CA . VAL A 1 89 ? 5.275 10.243 7.927 1.00 97.62 89 VAL A CA 1
ATOM 715 C C . VAL A 1 89 ? 4.724 9.324 9.018 1.00 97.62 89 VAL A C 1
ATOM 717 O O . VAL A 1 89 ? 3.635 9.545 9.540 1.00 97.62 89 VAL A O 1
ATOM 720 N N . ILE A 1 90 ? 5.455 8.258 9.349 1.00 97.50 90 ILE A N 1
ATOM 721 C CA . ILE A 1 90 ? 5.013 7.257 10.317 1.00 97.50 90 ILE A CA 1
ATOM 722 C C . ILE A 1 90 ? 4.831 7.834 11.721 1.00 97.50 90 ILE A C 1
ATOM 724 O O . ILE A 1 90 ? 3.897 7.437 12.413 1.00 97.50 90 ILE A O 1
ATOM 728 N N . ASP A 1 91 ? 5.690 8.762 12.136 1.00 97.00 91 ASP A N 1
ATOM 729 C CA . ASP A 1 91 ? 5.609 9.348 13.472 1.00 97.00 91 ASP A CA 1
ATOM 730 C C . ASP A 1 91 ? 4.357 10.229 13.599 1.00 97.00 91 ASP A C 1
ATOM 732 O O . ASP A 1 91 ? 3.575 10.019 14.523 1.00 97.00 91 ASP A O 1
ATOM 736 N N . ASP A 1 92 ? 4.064 11.065 12.596 1.00 97.31 92 ASP A N 1
ATOM 737 C CA . ASP A 1 92 ? 2.823 11.855 12.526 1.00 97.31 92 ASP A CA 1
ATOM 738 C C . ASP A 1 92 ? 1.570 10.958 12.565 1.00 97.31 92 ASP A C 1
ATOM 740 O O . ASP A 1 92 ? 0.580 11.245 13.244 1.00 97.31 92 ASP A O 1
ATOM 744 N N . LEU A 1 93 ? 1.603 9.818 11.862 1.00 97.56 93 LEU A N 1
ATOM 745 C CA . LEU A 1 93 ? 0.517 8.836 11.915 1.00 97.56 93 LEU A CA 1
ATOM 746 C C . LEU A 1 93 ? 0.378 8.228 13.315 1.00 97.56 93 LEU A C 1
ATOM 748 O O . LEU A 1 93 ? -0.742 8.067 13.796 1.00 97.56 93 LEU A O 1
ATOM 752 N N . LYS A 1 94 ? 1.483 7.897 13.987 1.00 96.81 94 LYS A N 1
ATOM 753 C CA . LYS A 1 94 ? 1.468 7.317 15.340 1.00 96.81 94 LYS A CA 1
ATOM 754 C C . LYS A 1 94 ? 0.977 8.294 16.410 1.00 96.81 94 LYS A C 1
ATOM 756 O O . LYS A 1 94 ? 0.481 7.847 17.441 1.00 96.81 94 LYS A O 1
ATOM 761 N N . GLU A 1 95 ? 1.052 9.602 16.173 1.00 95.62 95 GLU A N 1
ATOM 762 C CA . GLU A 1 95 ? 0.415 10.596 17.047 1.00 95.62 95 GLU A CA 1
ATOM 763 C C . GLU A 1 95 ? -1.119 10.538 16.972 1.00 95.62 95 GLU A C 1
ATOM 765 O O . GLU A 1 95 ? -1.810 10.771 17.966 1.00 95.62 95 GLU A O 1
ATOM 770 N N . GLN A 1 96 ? -1.670 10.203 15.801 1.00 93.94 96 GLN A N 1
ATOM 771 C CA . GLN A 1 96 ? -3.117 10.190 15.551 1.00 93.94 96 GLN A CA 1
ATOM 772 C C . GLN A 1 96 ? -3.765 8.809 15.712 1.00 93.94 96 GLN A C 1
ATOM 774 O O . GLN A 1 96 ? -4.957 8.718 16.038 1.00 93.94 96 GLN A O 1
ATOM 779 N N . TYR A 1 97 ? -3.001 7.746 15.466 1.00 96.62 97 TYR A N 1
ATOM 780 C CA . TYR A 1 97 ? -3.465 6.365 15.390 1.00 96.62 97 TYR A CA 1
ATOM 781 C C . TYR A 1 97 ? -2.707 5.484 16.381 1.00 96.62 97 TYR A C 1
ATOM 783 O O . TYR A 1 97 ? -1.484 5.485 16.439 1.00 96.62 97 TYR A O 1
ATOM 791 N N . GLU A 1 98 ? -3.446 4.660 17.128 1.00 95.50 98 GLU A N 1
ATOM 792 C CA . GLU A 1 98 ? -2.856 3.701 18.069 1.00 95.50 98 GLU A CA 1
ATOM 793 C C . GLU A 1 98 ? -2.094 2.592 17.333 1.00 95.50 98 GLU A C 1
ATOM 795 O O . GLU A 1 98 ? -1.084 2.088 17.821 1.00 95.50 98 GLU A O 1
ATOM 800 N N . LYS A 1 99 ? -2.605 2.177 16.169 1.00 96.19 99 LYS A N 1
ATOM 801 C CA . LYS A 1 99 ? -2.004 1.126 15.348 1.00 96.19 99 LYS A CA 1
ATOM 802 C C . LYS A 1 99 ? -1.806 1.638 13.936 1.00 96.19 99 LYS A C 1
ATOM 804 O O . LYS A 1 99 ? -2.754 2.136 13.329 1.00 96.19 99 LYS A O 1
ATOM 809 N N . VAL A 1 100 ? -0.592 1.457 13.428 1.00 97.81 100 VAL A N 1
ATOM 810 C CA . VAL A 1 100 ? -0.196 1.808 12.066 1.00 97.81 100 VAL A CA 1
ATOM 811 C C . VAL A 1 100 ? 0.600 0.642 11.500 1.00 97.81 100 VAL A C 1
ATOM 813 O O . VAL A 1 100 ? 1.691 0.353 11.989 1.00 97.81 100 VAL A O 1
ATOM 816 N N . TYR A 1 101 ? 0.051 -0.028 10.488 1.00 97.75 101 TYR A N 1
ATOM 817 C CA . TYR A 1 101 ? 0.712 -1.148 9.820 1.00 97.75 101 TYR A CA 1
ATOM 818 C C . TYR A 1 101 ? 0.699 -0.965 8.310 1.00 97.75 101 TYR A C 1
ATOM 820 O O . TYR A 1 101 ? -0.366 -0.858 7.706 1.00 97.75 101 TYR A O 1
ATOM 828 N N . LEU A 1 102 ? 1.878 -0.991 7.698 1.00 98.25 102 LEU A N 1
ATOM 829 C CA . LEU A 1 102 ? 2.057 -1.064 6.260 1.00 98.25 102 LEU A CA 1
ATOM 830 C C . LEU A 1 102 ? 2.351 -2.511 5.857 1.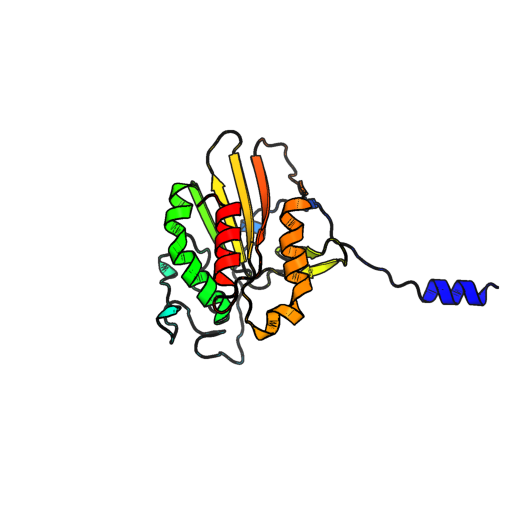00 98.25 102 LEU A C 1
ATOM 832 O O . LEU A 1 102 ? 3.329 -3.120 6.298 1.00 98.25 102 LEU A O 1
ATOM 836 N N . VAL A 1 103 ? 1.497 -3.057 4.998 1.00 97.19 103 VAL A N 1
ATOM 837 C CA . VAL A 1 103 ? 1.588 -4.425 4.491 1.00 97.19 103 VAL A CA 1
ATOM 838 C C . VAL A 1 103 ? 1.888 -4.375 3.003 1.00 97.19 103 VAL A C 1
ATOM 840 O O . VAL A 1 103 ? 1.079 -3.862 2.234 1.00 97.19 103 VAL A O 1
ATOM 843 N N . ARG A 1 104 ? 3.019 -4.947 2.585 1.00 96.31 104 ARG A N 1
ATOM 844 C CA . ARG A 1 104 ? 3.284 -5.214 1.167 1.00 96.31 104 ARG A CA 1
ATOM 845 C C . ARG A 1 104 ? 2.451 -6.404 0.690 1.00 96.31 104 ARG A C 1
ATOM 847 O O . ARG A 1 104 ? 2.414 -7.460 1.329 1.00 96.31 104 ARG A O 1
ATOM 854 N N . ASN A 1 105 ? 1.778 -6.252 -0.436 1.00 95.56 105 ASN A N 1
ATOM 855 C CA . ASN A 1 105 ? 1.072 -7.342 -1.078 1.00 95.56 105 ASN A CA 1
ATOM 856 C C . ASN A 1 105 ? 2.023 -8.081 -2.017 1.00 95.56 105 ASN A C 1
ATOM 858 O O . ASN A 1 105 ? 2.298 -7.654 -3.131 1.00 95.56 105 ASN A O 1
ATOM 862 N N . GLU A 1 106 ? 2.491 -9.246 -1.587 1.00 92.00 106 GLU A N 1
ATOM 863 C CA . GLU A 1 106 ? 3.338 -10.118 -2.403 1.00 92.00 106 GLU A CA 1
ATOM 864 C C . GLU A 1 106 ? 2.540 -10.868 -3.480 1.00 92.00 106 GLU A C 1
ATOM 866 O O . GLU A 1 106 ? 2.770 -12.059 -3.692 1.00 92.00 106 GLU A O 1
ATOM 871 N N . GLN A 1 107 ? 1.553 -10.234 -4.120 1.00 90.81 107 GLN A N 1
ATOM 872 C CA . GLN A 1 107 ? 0.582 -10.877 -5.017 1.00 90.81 107 GLN A CA 1
ATOM 873 C C . GLN A 1 107 ? -0.117 -12.061 -4.331 1.00 90.81 107 GLN A C 1
ATOM 875 O O . GLN A 1 107 ? -0.099 -13.213 -4.793 1.00 90.81 107 GLN A O 1
ATOM 880 N N . LEU A 1 108 ? -0.640 -11.814 -3.129 1.00 91.94 108 LEU A N 1
ATOM 881 C CA . LEU A 1 108 ? -1.454 -12.781 -2.407 1.00 91.94 108 LEU A CA 1
ATOM 882 C C . LEU A 1 108 ? -2.867 -12.726 -2.986 1.00 91.94 108 LEU A C 1
ATOM 884 O O . LEU A 1 108 ? -3.573 -11.738 -2.820 1.00 91.94 108 LEU A O 1
ATOM 888 N N . ALA A 1 109 ? -3.307 -13.813 -3.626 1.00 91.75 109 ALA A N 1
ATOM 889 C CA . ALA A 1 109 ? -4.625 -13.879 -4.260 1.00 91.75 109 ALA A CA 1
ATOM 890 C C . ALA A 1 109 ? -5.804 -13.423 -3.365 1.00 91.75 109 ALA A C 1
ATOM 892 O O . ALA A 1 109 ? -6.709 -12.785 -3.899 1.00 91.75 109 ALA A O 1
ATOM 893 N N . PRO A 1 110 ? -5.821 -13.673 -2.035 1.00 92.44 110 PRO A N 1
ATOM 894 C CA . PRO A 1 110 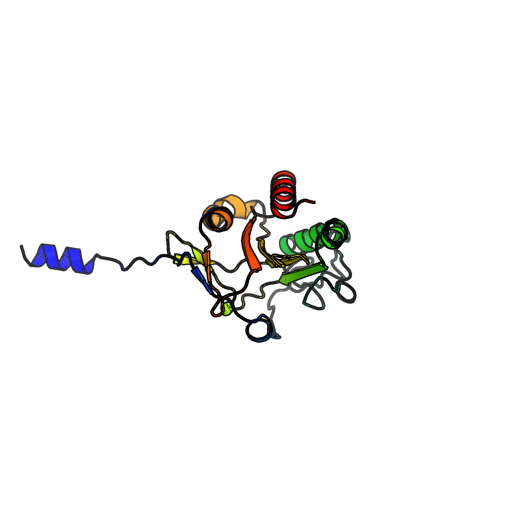? -6.889 -13.170 -1.168 1.00 92.44 110 PRO A CA 1
ATOM 895 C C . PRO A 1 110 ? -6.905 -11.646 -0.952 1.00 92.44 110 PRO A C 1
ATOM 897 O O . PRO A 1 110 ? -7.897 -11.154 -0.423 1.00 92.44 110 PRO A O 1
ATOM 900 N N . LEU A 1 111 ? -5.837 -10.926 -1.318 1.00 94.06 111 LEU A N 1
ATOM 901 C CA . LEU A 1 111 ? -5.748 -9.458 -1.284 1.00 94.06 111 LEU A CA 1
ATOM 902 C C . LEU A 1 111 ? -6.115 -8.807 -2.629 1.00 94.06 111 LEU A C 1
ATOM 904 O O . LEU A 1 111 ? -6.096 -7.583 -2.736 1.00 94.06 111 LEU A O 1
ATOM 908 N N . ALA A 1 112 ? -6.448 -9.602 -3.651 1.00 95.69 112 ALA A N 1
ATOM 909 C CA . ALA A 1 112 ? -6.928 -9.073 -4.919 1.00 95.69 112 ALA A CA 1
ATOM 910 C C . ALA A 1 112 ? -8.317 -8.435 -4.760 1.00 95.69 112 ALA A C 1
ATOM 912 O O . ALA A 1 112 ? -9.204 -8.989 -4.107 1.00 95.69 112 ALA A O 1
ATOM 913 N N . ILE A 1 113 ? -8.509 -7.301 -5.425 1.00 96.94 113 ILE A N 1
ATOM 914 C CA . ILE A 1 113 ? -9.772 -6.572 -5.545 1.00 96.94 113 ILE A CA 1
ATOM 915 C C . ILE A 1 113 ? -10.183 -6.499 -7.019 1.00 96.94 113 ILE A C 1
ATOM 917 O O . ILE A 1 113 ? -9.367 -6.721 -7.911 1.00 96.94 113 ILE A O 1
ATOM 921 N N . TYR A 1 114 ? -11.460 -6.231 -7.287 1.00 97.50 114 TYR A N 1
ATOM 922 C CA . TYR A 1 114 ? -12.017 -6.249 -8.643 1.00 97.50 114 TYR A CA 1
ATOM 923 C C . TYR A 1 114 ? -12.742 -4.940 -8.924 1.00 97.50 114 TYR A C 1
ATOM 925 O O . TYR A 1 114 ? -13.568 -4.526 -8.108 1.00 97.50 114 TYR A O 1
ATOM 933 N N . SER A 1 115 ? -12.443 -4.303 -10.059 1.00 97.06 115 SER A N 1
ATOM 934 C CA . SER A 1 115 ? -13.019 -3.002 -10.418 1.00 97.06 115 SER A CA 1
ATOM 935 C C . SER A 1 115 ? -14.549 -3.050 -10.424 1.00 97.06 115 SER A C 1
ATOM 937 O O . SER A 1 115 ? -15.153 -4.001 -10.927 1.00 97.06 115 SER A O 1
ATOM 939 N N . PHE A 1 116 ? -15.203 -2.023 -9.876 1.00 96.88 116 PHE A N 1
ATOM 940 C CA . PHE A 1 116 ? -16.669 -2.006 -9.781 1.00 96.88 116 PHE A CA 1
ATOM 941 C C . PHE A 1 116 ? -17.348 -2.059 -11.152 1.00 96.88 116 PHE A C 1
ATOM 943 O O . PHE A 1 116 ? -18.389 -2.690 -11.288 1.00 96.88 116 PHE A O 1
ATOM 950 N N . GLU A 1 117 ? -16.755 -1.426 -12.164 1.00 94.19 117 GLU A N 1
ATOM 951 C CA . GLU A 1 117 ? -17.345 -1.314 -13.498 1.00 94.19 117 GLU A CA 1
ATOM 952 C C . GLU A 1 117 ? -17.103 -2.557 -14.361 1.00 94.19 117 GLU A C 1
ATOM 954 O O . GLU A 1 117 ? -18.048 -3.113 -14.918 1.00 94.19 117 GLU A O 1
ATOM 959 N N . THR A 1 118 ? -15.850 -3.011 -14.450 1.00 93.75 118 THR A N 1
ATOM 960 C CA . THR A 1 118 ? -15.416 -4.017 -15.437 1.00 93.75 118 THR A CA 1
ATOM 961 C C . THR A 1 118 ? -15.087 -5.381 -14.827 1.00 93.75 118 THR A C 1
ATOM 963 O O . THR A 1 118 ? -14.903 -6.357 -15.556 1.00 93.75 118 THR A O 1
ATOM 966 N N . GLY A 1 119 ? -15.016 -5.483 -13.495 1.00 95.56 119 GLY A N 1
ATOM 967 C CA . GLY A 1 119 ? -14.597 -6.704 -12.807 1.00 95.56 119 GLY A CA 1
ATOM 968 C C . GLY A 1 119 ? -13.130 -7.063 -13.057 1.00 95.56 119 GLY A C 1
ATOM 969 O O . GLY A 1 119 ? -12.742 -8.215 -12.869 1.00 95.56 119 GLY A O 1
ATOM 970 N N . GLU A 1 120 ? -12.314 -6.104 -13.495 1.00 96.06 120 GLU A N 1
ATOM 971 C CA . GLU A 1 120 ? -10.888 -6.302 -13.732 1.00 96.06 120 GLU A CA 1
ATOM 972 C C . GLU A 1 120 ? -10.161 -6.534 -12.413 1.00 96.06 120 GLU A C 1
ATOM 974 O O . GLU A 1 120 ? -10.323 -5.784 -11.448 1.00 96.06 120 GLU A O 1
ATOM 979 N N . ARG A 1 121 ? -9.364 -7.605 -12.374 1.00 96.69 121 ARG A N 1
ATOM 980 C CA . ARG A 1 121 ? -8.588 -7.987 -11.197 1.00 96.69 121 ARG A CA 1
ATOM 981 C C . ARG A 1 121 ? -7.429 -7.018 -11.005 1.00 96.69 121 ARG A C 1
ATOM 983 O O . ARG A 1 121 ? -6.623 -6.821 -11.911 1.00 96.69 121 ARG A O 1
ATOM 990 N N . PHE A 1 122 ? -7.303 -6.509 -9.792 1.00 97.00 122 PHE A N 1
ATOM 991 C CA . PHE A 1 122 ? -6.231 -5.629 -9.371 1.00 97.00 122 PHE A CA 1
ATOM 992 C C . PHE A 1 122 ? -5.666 -6.095 -8.024 1.00 97.00 122 PHE A C 1
ATOM 994 O O . PHE A 1 122 ? -6.400 -6.507 -7.128 1.00 97.00 122 PHE A O 1
ATOM 1001 N N . GLU A 1 123 ? -4.346 -6.062 -7.889 1.00 97.00 123 GLU A N 1
ATOM 1002 C CA . GLU A 1 123 ? -3.619 -6.421 -6.674 1.00 97.00 123 GLU A CA 1
ATOM 1003 C C . GLU A 1 123 ? -2.795 -5.207 -6.246 1.00 97.00 123 GLU A C 1
ATOM 1005 O O . GLU A 1 123 ? -1.684 -5.057 -6.743 1.00 97.00 123 GLU A O 1
ATOM 1010 N N . PRO A 1 124 ? -3.336 -4.335 -5.375 1.00 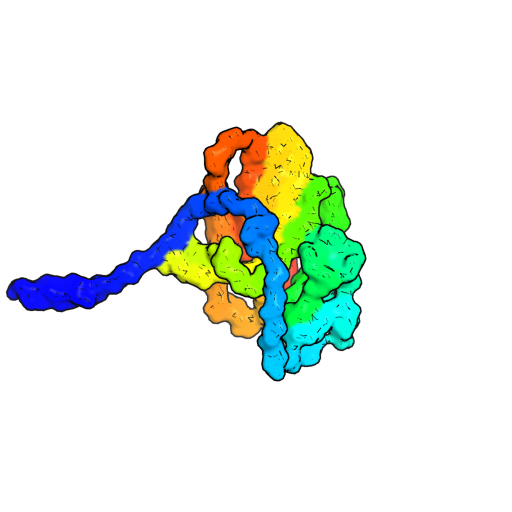97.69 124 PRO A N 1
ATOM 1011 C CA . PRO A 1 124 ? -2.615 -3.160 -4.905 1.00 97.69 124 PRO A CA 1
ATOM 1012 C C . PRO A 1 124 ? -1.311 -3.559 -4.222 1.00 97.69 124 PRO A C 1
ATOM 1014 O O . PRO A 1 124 ? -1.328 -4.489 -3.408 1.00 97.69 124 PRO A O 1
ATOM 1017 N N . ASP A 1 125 ? -0.226 -2.845 -4.513 1.00 98.31 125 ASP A N 1
ATOM 1018 C CA . ASP A 1 125 ? 1.121 -3.144 -4.013 1.00 98.31 125 ASP A CA 1
ATOM 1019 C C . ASP A 1 125 ? 1.212 -3.054 -2.479 1.00 98.31 125 ASP A C 1
ATOM 1021 O O . ASP A 1 125 ? 1.914 -3.845 -1.843 1.00 98.31 125 ASP A O 1
ATOM 1025 N N . PHE A 1 126 ? 0.480 -2.121 -1.857 1.00 98.56 126 PHE A N 1
ATOM 1026 C CA . PHE A 1 126 ? 0.468 -1.943 -0.405 1.00 98.56 126 PHE A CA 1
ATOM 1027 C C . PHE A 1 126 ? -0.931 -1.728 0.172 1.00 98.56 126 PHE A C 1
ATOM 1029 O O . PHE A 1 126 ? -1.809 -1.104 -0.428 1.00 98.56 126 PHE A O 1
ATOM 1036 N N . LEU A 1 127 ? -1.103 -2.210 1.403 1.00 98.25 127 LEU A N 1
ATOM 1037 C CA . LEU A 1 127 ? -2.254 -1.948 2.254 1.00 98.25 127 LEU A CA 1
ATOM 1038 C C . LEU A 1 127 ? -1.769 -1.288 3.545 1.00 98.25 127 LEU A C 1
ATOM 1040 O O . LEU A 1 127 ? -0.967 -1.862 4.283 1.00 98.25 127 LEU A O 1
ATOM 1044 N N . LEU A 1 128 ? -2.273 -0.095 3.829 1.00 98.38 128 LEU A N 1
ATOM 1045 C CA . LEU A 1 128 ? -2.048 0.614 5.080 1.00 98.38 128 LEU A CA 1
ATOM 1046 C C . LEU A 1 128 ? -3.263 0.436 5.992 1.00 98.38 128 LEU A C 1
ATOM 1048 O O . LEU A 1 128 ? -4.382 0.794 5.629 1.00 98.38 128 LEU A O 1
ATOM 1052 N N . PHE A 1 129 ? -3.026 -0.093 7.188 1.00 97.62 129 PHE A N 1
ATOM 1053 C CA . PHE A 1 129 ? -4.024 -0.240 8.237 1.00 97.62 129 PHE A CA 1
ATOM 1054 C C . PHE A 1 129 ? -3.784 0.795 9.326 1.00 97.62 129 PHE A C 1
ATOM 1056 O O . PHE A 1 129 ? -2.710 0.830 9.930 1.00 97.62 129 PHE A O 1
ATOM 1063 N N . LEU A 1 130 ? -4.803 1.607 9.590 1.00 97.50 130 LEU A N 1
ATOM 1064 C CA . LEU A 1 130 ? -4.797 2.620 10.637 1.00 97.50 130 LEU A CA 1
ATOM 1065 C C . LEU A 1 130 ? -5.937 2.338 11.601 1.00 97.50 130 LEU A C 1
ATOM 1067 O O . LEU A 1 130 ? -7.089 2.234 11.177 1.00 97.50 130 LEU A O 1
ATOM 1071 N N . CYS A 1 131 ? -5.641 2.255 12.894 1.00 95.62 131 CYS A N 1
ATOM 1072 C CA . CYS A 1 131 ? -6.680 2.117 13.907 1.00 95.62 131 CYS A CA 1
ATOM 1073 C C . CYS A 1 131 ? -6.565 3.206 14.966 1.00 95.62 131 CYS A C 1
ATOM 1075 O O . CYS A 1 131 ? -5.498 3.418 15.547 1.00 95.62 131 CYS A O 1
ATOM 1077 N N . LYS A 1 132 ? -7.691 3.856 15.260 1.00 93.56 132 LYS A N 1
ATOM 1078 C CA . LYS A 1 132 ? -7.805 4.863 16.313 1.00 93.56 132 LYS A CA 1
ATOM 1079 C C . LYS A 1 132 ? -8.710 4.349 17.425 1.00 93.56 132 LYS A C 1
ATOM 1081 O O . LYS A 1 132 ? -9.822 3.879 17.179 1.00 93.56 132 LYS A O 1
ATOM 1086 N N . LYS A 1 133 ? -8.230 4.462 18.664 1.00 83.94 133 LYS A N 1
ATOM 1087 C CA . LYS A 1 133 ? -9.037 4.217 19.862 1.00 83.94 133 LYS A CA 1
ATOM 1088 C C . LYS A 1 133 ? -10.116 5.290 19.988 1.00 83.94 133 LYS A C 1
ATOM 1090 O O . LYS A 1 133 ? -9.842 6.474 19.822 1.00 83.94 133 LYS A O 1
ATOM 1095 N N . GLY A 1 134 ? -11.333 4.872 20.308 1.00 80.19 134 GLY A N 1
ATOM 1096 C CA . GLY A 1 134 ? -12.479 5.760 20.455 1.00 80.19 134 GLY A CA 1
ATOM 1097 C C . GLY A 1 134 ? -13.781 4.982 20.598 1.00 80.19 134 GLY A C 1
ATOM 1098 O O . GLY A 1 134 ? -13.786 3.750 20.559 1.00 80.19 134 GLY A O 1
ATOM 1099 N N . GLN A 1 135 ? -14.879 5.714 20.768 1.00 80.12 135 GLN A N 1
ATOM 1100 C CA . GLN A 1 135 ? -16.234 5.196 20.604 1.00 80.12 135 GLN A CA 1
ATOM 1101 C C . GLN A 1 135 ? -16.973 6.108 19.611 1.00 80.12 135 GLN A C 1
ATOM 1103 O O . GLN A 1 135 ? -17.265 7.251 19.968 1.00 80.12 135 GLN A O 1
ATOM 1108 N N . PRO A 1 136 ? -17.245 5.650 18.375 1.00 83.50 136 PRO A N 1
ATOM 1109 C CA . PRO A 1 136 ? -16.905 4.333 17.818 1.00 83.50 136 PRO A CA 1
ATOM 1110 C C . PRO A 1 136 ? -15.389 4.101 17.663 1.00 83.50 136 PRO A C 1
ATOM 1112 O O . PRO A 1 136 ? -14.615 5.056 17.561 1.00 83.50 136 PRO A O 1
ATOM 1115 N N . TYR A 1 137 ? -14.968 2.831 17.641 1.00 88.94 137 TYR A N 1
ATOM 1116 C CA . TYR A 1 137 ? -13.612 2.472 17.199 1.00 88.94 137 TYR A CA 1
ATOM 1117 C C . TYR A 1 137 ? -13.489 2.835 15.720 1.00 88.94 137 TYR A C 1
ATOM 1119 O O . TYR A 1 137 ? -14.459 2.669 14.985 1.00 88.94 137 TYR A O 1
ATOM 1127 N N . GLN A 1 138 ? -12.343 3.337 15.267 1.00 92.88 138 GLN A N 1
ATOM 1128 C CA . GLN A 1 138 ? -12.164 3.688 13.854 1.00 92.88 138 GLN A CA 1
ATOM 1129 C C . GLN A 1 138 ? -11.059 2.840 13.250 1.00 92.88 138 GLN A C 1
ATOM 1131 O O . GLN A 1 138 ? -9.950 2.790 13.790 1.00 92.88 138 GLN A O 1
ATOM 1136 N N . GLN A 1 139 ? -11.353 2.209 12.117 1.00 94.12 139 GLN A N 1
ATOM 1137 C CA . GLN A 1 139 ? -10.390 1.421 11.362 1.00 94.12 139 GLN A CA 1
ATOM 1138 C C . GLN A 1 139 ? -10.405 1.849 9.898 1.00 94.12 139 GLN A C 1
ATOM 1140 O O . GLN A 1 139 ? -11.445 1.840 9.242 1.00 94.12 139 GLN A O 1
ATOM 1145 N N . GLN A 1 140 ? -9.233 2.189 9.377 1.00 96.12 140 GLN A N 1
ATOM 1146 C CA . GLN A 1 140 ? -9.039 2.527 7.976 1.00 96.12 140 GLN A CA 1
ATOM 1147 C C . GLN A 1 140 ? -8.148 1.486 7.307 1.00 96.12 140 GLN A C 1
ATOM 1149 O O . GLN A 1 140 ? -7.115 1.099 7.856 1.00 96.12 140 GLN A O 1
ATOM 1154 N N . GLN A 1 141 ? -8.547 1.064 6.114 1.00 97.38 141 GLN A N 1
ATOM 1155 C CA . GLN A 1 141 ? -7.725 0.301 5.188 1.00 97.38 141 GLN A CA 1
ATOM 1156 C C . GLN A 1 141 ? -7.525 1.142 3.930 1.00 97.38 141 GLN A C 1
ATOM 1158 O O . GLN A 1 141 ? -8.491 1.490 3.249 1.00 97.38 141 GLN A O 1
ATOM 1163 N N . ILE A 1 142 ? -6.272 1.470 3.635 1.00 98.56 142 ILE A N 1
ATOM 1164 C CA . ILE A 1 142 ? -5.898 2.333 2.521 1.00 98.56 142 ILE A CA 1
ATOM 1165 C C . ILE A 1 142 ? -5.056 1.532 1.529 1.00 98.56 142 ILE A C 1
ATOM 1167 O O . ILE A 1 142 ? -4.004 1.009 1.889 1.00 98.56 142 ILE A O 1
ATOM 1171 N N . TYR A 1 143 ? -5.514 1.441 0.285 1.00 98.69 143 TYR A N 1
ATOM 1172 C CA . TYR A 1 143 ? -4.772 0.836 -0.817 1.00 98.69 143 TYR A CA 1
ATOM 1173 C C . TYR A 1 143 ? -3.829 1.856 -1.450 1.00 98.69 143 TYR A C 1
ATOM 1175 O O . TYR A 1 143 ? -4.235 2.988 -1.741 1.00 98.69 143 TYR A O 1
ATOM 1183 N N . VAL A 1 144 ? -2.584 1.442 -1.681 1.00 98.69 144 VAL A N 1
ATOM 1184 C CA . VAL A 1 144 ? -1.542 2.276 -2.284 1.00 98.69 144 VAL A CA 1
ATOM 1185 C C . VAL A 1 144 ? -0.840 1.516 -3.398 1.00 98.69 144 VAL A C 1
ATOM 1187 O O . VAL A 1 144 ? -0.490 0.351 -3.234 1.00 98.69 144 VAL A O 1
ATOM 1190 N N . GLU A 1 145 ? -0.600 2.218 -4.502 1.00 98.56 145 GLU A N 1
ATOM 1191 C CA . GLU A 1 145 ? 0.046 1.685 -5.697 1.00 98.56 145 GLU A CA 1
ATOM 1192 C C . GLU A 1 145 ? 1.163 2.639 -6.160 1.00 98.56 145 GLU A C 1
ATOM 1194 O O . GLU A 1 145 ? 0.888 3.695 -6.746 1.00 98.56 145 GLU A O 1
ATOM 1199 N N . PRO A 1 146 ? 2.435 2.318 -5.877 1.00 98.44 146 PRO A N 1
ATOM 1200 C CA . PRO A 1 146 ? 3.582 2.996 -6.463 1.00 98.44 146 PRO A CA 1
ATOM 1201 C C . PRO A 1 146 ? 3.693 2.731 -7.967 1.00 98.44 146 PRO A C 1
ATOM 1203 O O . PRO A 1 146 ? 3.572 1.596 -8.434 1.00 98.44 146 PRO A O 1
ATOM 1206 N N . LYS A 1 147 ? 3.955 3.784 -8.748 1.00 97.31 147 LYS A N 1
ATOM 1207 C CA . LYS A 1 147 ? 4.106 3.676 -10.203 1.00 97.31 147 LYS A CA 1
ATOM 1208 C C . LYS A 1 147 ? 5.207 4.561 -10.759 1.00 97.31 147 LYS A C 1
ATOM 1210 O O . LYS A 1 147 ? 5.352 5.731 -10.402 1.00 97.31 147 LYS A O 1
ATOM 1215 N N . GLY A 1 148 ? 5.947 3.990 -11.708 1.00 97.06 148 GLY A N 1
ATOM 1216 C CA . GLY A 1 148 ? 6.900 4.717 -12.534 1.00 97.06 148 GLY A CA 1
ATOM 1217 C C . GLY A 1 148 ? 6.161 5.607 -13.528 1.00 97.06 148 GLY A C 1
ATOM 1218 O O . GLY A 1 148 ? 5.069 5.273 -13.985 1.00 97.06 148 GLY A O 1
ATOM 1219 N N . THR A 1 149 ? 6.768 6.736 -13.885 1.00 96.50 149 THR A N 1
ATOM 1220 C CA . THR A 1 149 ? 6.134 7.774 -14.716 1.00 96.50 149 THR A CA 1
ATOM 1221 C C . THR A 1 149 ? 5.615 7.235 -16.053 1.00 96.50 149 THR A C 1
ATOM 1223 O O . THR A 1 149 ? 4.518 7.578 -16.479 1.00 96.50 149 THR A O 1
ATOM 1226 N N . HIS A 1 150 ? 6.357 6.316 -16.670 1.00 95.88 150 HIS A N 1
ATOM 1227 C CA . HIS A 1 150 ? 6.003 5.685 -17.944 1.00 95.88 150 HIS A CA 1
ATOM 1228 C C . HIS A 1 150 ? 4.770 4.759 -17.882 1.00 95.88 150 HIS A C 1
ATOM 1230 O O . HIS A 1 150 ? 4.242 4.392 -18.928 1.00 95.88 150 HIS A O 1
ATOM 1236 N N . LEU A 1 151 ? 4.309 4.368 -16.686 1.00 96.31 151 LEU A N 1
ATOM 1237 C CA . LEU A 1 151 ? 3.143 3.492 -16.503 1.00 96.31 151 LEU A CA 1
ATOM 1238 C C . LEU A 1 151 ? 1.866 4.251 -16.144 1.00 96.31 151 LEU A C 1
ATOM 1240 O O . LEU A 1 151 ? 0.797 3.654 -16.205 1.00 96.31 151 LEU A O 1
ATOM 1244 N N . LEU A 1 152 ? 1.944 5.541 -15.801 1.00 95.75 152 LEU A N 1
ATOM 1245 C CA . LEU A 1 152 ? 0.795 6.303 -15.296 1.00 95.75 152 LEU A CA 1
ATOM 1246 C C . LEU A 1 152 ? -0.396 6.283 -16.264 1.00 95.75 152 LEU A C 1
ATOM 1248 O O . LEU A 1 152 ? -1.528 6.067 -15.844 1.00 95.75 152 LEU A O 1
ATOM 1252 N N . GLU A 1 153 ? -0.141 6.469 -17.560 1.00 96.06 153 GLU A N 1
ATOM 1253 C CA . GLU A 1 153 ? -1.192 6.469 -18.585 1.00 96.06 153 GLU A CA 1
ATOM 1254 C C . GLU A 1 153 ? -1.704 5.057 -18.884 1.00 96.06 153 GLU A C 1
ATOM 1256 O O . GLU A 1 153 ? -2.908 4.850 -19.014 1.00 96.06 153 GLU A O 1
ATOM 1261 N N . THR A 1 154 ? -0.798 4.077 -18.958 1.00 96.75 154 THR A N 1
ATOM 1262 C CA . THR A 1 154 ? -1.149 2.684 -19.283 1.00 96.75 154 THR A CA 1
ATOM 1263 C C . THR A 1 154 ? -1.985 2.043 -18.174 1.00 96.75 154 THR A C 1
ATOM 1265 O O . THR A 1 154 ? -2.935 1.315 -18.451 1.00 96.75 154 THR A O 1
ATOM 1268 N N . ASP A 1 155 ? -1.668 2.350 -16.916 1.00 97.25 155 ASP A N 1
ATOM 1269 C CA . ASP A 1 155 ? -2.333 1.794 -15.739 1.00 97.25 155 ASP A CA 1
ATOM 1270 C C . ASP A 1 155 ? -3.450 2.692 -15.186 1.00 97.25 155 ASP A C 1
ATOM 1272 O O . ASP A 1 155 ? -3.997 2.395 -14.127 1.00 97.25 155 ASP A O 1
ATOM 1276 N N . LYS A 1 156 ? -3.839 3.760 -15.896 1.00 97.44 156 LYS A N 1
ATOM 1277 C CA . LYS A 1 156 ? -4.805 4.769 -15.421 1.00 97.44 156 LYS A CA 1
ATOM 1278 C C . LYS A 1 156 ? -6.103 4.178 -14.859 1.00 97.44 156 LYS A C 1
ATOM 1280 O O . LYS A 1 156 ? -6.611 4.668 -13.855 1.00 97.44 156 LYS A O 1
ATOM 1285 N N . TRP A 1 157 ? -6.603 3.093 -15.449 1.00 97.81 157 TRP A N 1
ATOM 1286 C CA . TRP A 1 157 ? -7.811 2.407 -14.978 1.00 97.81 157 TRP A CA 1
ATOM 1287 C C . TRP A 1 157 ? -7.689 1.900 -13.525 1.00 97.81 157 TRP A C 1
ATOM 1289 O O . TRP A 1 157 ? -8.679 1.888 -12.792 1.00 97.81 157 TRP A O 1
ATOM 1299 N N . LYS A 1 158 ? -6.483 1.520 -13.066 1.00 98.19 158 LYS A N 1
ATOM 1300 C CA . LYS A 1 158 ? -6.240 1.097 -11.674 1.00 98.19 158 LYS A CA 1
ATOM 1301 C C . LYS A 1 158 ? -6.358 2.277 -10.718 1.00 98.19 158 LYS A C 1
ATOM 1303 O O . LYS A 1 158 ? -6.922 2.127 -9.640 1.00 98.19 158 LYS A O 1
ATOM 1308 N N . GLU A 1 159 ? -5.857 3.447 -11.108 1.00 98.00 159 GLU A N 1
ATOM 1309 C CA . GLU A 1 159 ? -6.001 4.670 -10.314 1.00 98.00 159 GLU A CA 1
ATOM 1310 C C . GLU A 1 159 ? -7.458 5.132 -10.260 1.00 98.00 159 GLU A C 1
ATOM 1312 O O . GLU A 1 159 ? -7.965 5.438 -9.183 1.00 98.00 159 GLU A O 1
ATOM 1317 N N . GLU A 1 160 ? -8.162 5.117 -11.393 1.00 98.25 160 GLU A N 1
ATOM 1318 C CA . GLU A 1 160 ? -9.599 5.409 -11.439 1.00 98.25 160 GLU A CA 1
ATOM 1319 C C . GLU A 1 160 ? -10.374 4.466 -10.509 1.00 98.25 160 GLU A C 1
ATOM 1321 O O . GLU A 1 160 ? -11.225 4.911 -9.730 1.00 98.25 160 GLU A O 1
ATOM 1326 N N . PHE A 1 161 ? -10.014 3.178 -10.503 1.00 98.50 161 PHE A N 1
ATOM 1327 C CA . PHE A 1 161 ? -10.576 2.226 -9.559 1.00 98.50 161 PHE A CA 1
ATOM 1328 C C . PHE A 1 161 ? -10.226 2.583 -8.107 1.00 98.50 161 PHE A C 1
ATOM 1330 O O . PHE A 1 161 ? -11.151 2.706 -7.304 1.00 98.50 161 PHE A O 1
ATOM 1337 N N . LEU A 1 162 ? -8.956 2.826 -7.760 1.00 98.50 162 LEU A N 1
ATOM 1338 C CA . LEU A 1 162 ? -8.536 3.229 -6.407 1.00 98.50 162 LEU A CA 1
ATOM 1339 C C . LEU A 1 162 ? -9.331 4.435 -5.891 1.00 98.50 162 LEU A C 1
ATOM 1341 O O . LEU A 1 162 ? -9.893 4.388 -4.795 1.00 98.50 162 LEU A O 1
ATOM 1345 N N . LEU A 1 163 ? -9.441 5.492 -6.695 1.00 98.00 163 LEU A N 1
ATOM 1346 C CA . LEU A 1 163 ? -10.151 6.716 -6.321 1.00 98.00 163 LEU A CA 1
ATOM 1347 C C . LEU A 1 163 ? -11.659 6.486 -6.145 1.00 98.00 163 LEU A C 1
ATOM 1349 O O . LEU A 1 163 ? -12.293 7.134 -5.308 1.00 98.00 163 LEU A O 1
ATOM 1353 N N . SER A 1 164 ? -12.235 5.526 -6.874 1.00 97.75 164 SER A N 1
ATOM 1354 C CA . SER A 1 164 ? -13.646 5.160 -6.726 1.00 97.75 164 SER A CA 1
ATOM 1355 C C . SER A 1 164 ? -13.953 4.432 -5.407 1.00 97.75 164 SER A C 1
ATOM 1357 O O . SER A 1 164 ? -15.089 4.505 -4.933 1.00 97.75 164 SER A O 1
ATOM 1359 N N . ILE A 1 165 ? -12.972 3.769 -4.775 1.00 98.12 165 ILE A N 1
ATOM 1360 C CA . ILE A 1 165 ? -13.177 2.930 -3.577 1.00 98.12 165 ILE A CA 1
ATOM 1361 C C . ILE A 1 165 ? -13.781 3.738 -2.428 1.00 98.12 165 ILE A C 1
ATOM 1363 O O . ILE A 1 165 ? -14.767 3.302 -1.844 1.00 98.12 165 ILE A O 1
ATOM 1367 N N . LYS A 1 166 ? -13.264 4.940 -2.141 1.00 94.88 166 LYS A N 1
ATOM 1368 C CA . LYS A 1 166 ? -13.718 5.753 -0.994 1.00 94.88 166 LYS A CA 1
ATOM 1369 C C . LYS A 1 166 ? -15.218 6.073 -1.029 1.00 94.88 166 LYS A C 1
ATOM 1371 O O . LYS A 1 166 ? -15.830 6.238 0.020 1.00 94.88 166 LYS A O 1
ATOM 1376 N N . GLN A 1 167 ? -15.794 6.203 -2.224 1.00 94.25 167 GLN A N 1
ATOM 1377 C CA . GLN A 1 167 ? -17.201 6.574 -2.410 1.00 94.25 167 GLN A CA 1
ATOM 1378 C C . GLN A 1 167 ? -18.126 5.357 -2.504 1.00 94.25 167 GLN A C 1
ATOM 1380 O O . GLN A 1 167 ? -19.308 5.460 -2.190 1.00 94.25 167 GLN A O 1
ATOM 1385 N N . ASN A 1 168 ? -17.595 4.224 -2.963 1.00 96.44 168 ASN A N 1
ATOM 1386 C CA . ASN A 1 168 ? -18.392 3.079 -3.394 1.00 96.44 168 ASN A CA 1
ATOM 1387 C C . ASN A 1 168 ? -18.235 1.856 -2.481 1.00 96.44 168 ASN A C 1
ATOM 1389 O O . ASN A 1 168 ? -19.132 1.020 -2.428 1.00 96.44 168 ASN A O 1
ATOM 1393 N N . ALA A 1 169 ? -17.117 1.722 -1.768 1.00 95.69 169 ALA A N 1
ATOM 1394 C CA . ALA A 1 169 ? -16.866 0.568 -0.921 1.00 95.69 169 ALA A CA 1
ATOM 1395 C C . ALA A 1 169 ? -17.812 0.544 0.285 1.00 95.69 169 ALA A C 1
ATOM 1397 O O . ALA A 1 169 ? -17.895 1.497 1.058 1.00 95.69 169 ALA A O 1
ATOM 1398 N N . ILE A 1 170 ? -18.482 -0.589 0.464 1.00 94.00 170 ILE A N 1
ATOM 1399 C CA . ILE A 1 170 ? -19.380 -0.874 1.577 1.00 94.00 170 ILE A CA 1
ATOM 1400 C C . ILE A 1 170 ? -18.693 -1.930 2.447 1.00 94.00 170 ILE A C 1
ATOM 1402 O O . ILE A 1 170 ? -18.636 -3.100 2.050 1.00 94.00 170 ILE A O 1
ATOM 1406 N N . PRO A 1 171 ? -18.153 -1.555 3.619 1.00 91.56 171 PRO A N 1
ATOM 1407 C CA . PRO A 1 171 ? -17.620 -2.522 4.568 1.00 91.56 171 PRO A CA 1
ATOM 1408 C C . PRO A 1 171 ? -18.709 -3.515 4.975 1.00 91.56 171 PRO A C 1
ATOM 1410 O O . PRO A 1 171 ? -19.818 -3.119 5.342 1.00 91.56 171 PRO A O 1
ATOM 1413 N N . HIS A 1 172 ? -18.399 -4.806 4.909 1.00 87.38 172 HIS A N 1
ATOM 1414 C CA . HIS A 1 172 ? -19.315 -5.869 5.296 1.00 87.38 172 HIS A CA 1
ATOM 1415 C C . HIS A 1 172 ? -18.674 -6.754 6.366 1.00 87.38 172 HIS A C 1
ATOM 1417 O O . HIS A 1 172 ? -17.725 -7.501 6.107 1.00 87.38 172 HIS A O 1
ATOM 1423 N N . THR A 1 173 ? -19.207 -6.672 7.585 1.00 81.31 173 THR A N 1
ATOM 1424 C CA . THR A 1 173 ? -18.817 -7.516 8.715 1.00 81.31 173 THR A CA 1
ATOM 1425 C C . THR A 1 173 ? -19.889 -8.567 8.993 1.00 81.31 173 THR A C 1
ATOM 1427 O O . THR A 1 173 ? -21.085 -8.316 8.877 1.00 81.31 173 THR A O 1
ATOM 1430 N N . VAL A 1 174 ? -19.458 -9.767 9.395 1.00 72.25 174 VAL A N 1
ATOM 1431 C CA . VAL A 1 174 ? -20.371 -10.864 9.777 1.00 72.25 174 VAL A CA 1
ATOM 1432 C C . VAL A 1 174 ? -21.070 -10.577 11.116 1.00 72.25 174 VAL A C 1
ATOM 1434 O O . VAL A 1 174 ? -22.163 -11.077 11.369 1.00 72.25 174 VAL A O 1
ATOM 1437 N N . TYR A 1 175 ? -20.454 -9.758 11.972 1.00 72.38 175 TYR A N 1
ATOM 1438 C CA . TYR A 1 175 ? -20.978 -9.376 13.281 1.00 72.38 175 TYR A CA 1
ATOM 1439 C C . TYR A 1 175 ? -21.252 -7.876 13.319 1.00 72.38 175 TYR A C 1
ATOM 1441 O O . TYR A 1 175 ? -20.457 -7.087 12.804 1.00 72.38 175 TYR A O 1
ATOM 1449 N N . VAL A 1 176 ? -22.355 -7.493 13.962 1.00 69.69 176 VAL A N 1
ATOM 1450 C CA . VAL A 1 176 ? -22.644 -6.089 14.259 1.00 69.69 176 VAL A CA 1
ATOM 1451 C C . VAL A 1 176 ? -21.637 -5.614 15.298 1.00 69.69 176 VAL A C 1
ATOM 1453 O O . VAL A 1 176 ? -21.605 -6.126 16.418 1.00 69.69 176 VAL A O 1
ATOM 1456 N N . ASP A 1 177 ? -20.824 -4.636 14.925 1.00 79.06 177 ASP A N 1
ATOM 1457 C CA . ASP A 1 177 ? -20.024 -3.853 15.851 1.00 79.06 177 ASP A CA 1
ATOM 1458 C C . ASP A 1 177 ? -20.303 -2.358 15.637 1.00 79.06 177 ASP A C 1
ATOM 1460 O O . ASP A 1 177 ? -20.998 -1.957 14.704 1.00 79.06 177 ASP A O 1
ATOM 1464 N N . ASN A 1 178 ? -19.791 -1.534 16.547 1.00 81.56 178 ASN A N 1
ATOM 1465 C CA . ASN A 1 178 ? -19.860 -0.080 16.435 1.00 81.56 178 ASN A CA 1
ATOM 1466 C C . ASN A 1 178 ? -18.536 0.467 15.883 1.00 81.56 178 ASN A C 1
ATOM 1468 O O . ASN A 1 178 ? -18.045 1.474 16.389 1.00 81.56 178 ASN A O 1
ATOM 1472 N N . THR A 1 179 ? -17.897 -0.224 14.936 1.00 86.56 179 THR A N 1
ATOM 1473 C CA . THR A 1 179 ? -16.639 0.238 14.341 1.00 86.56 179 THR A CA 1
ATOM 1474 C C . THR A 1 179 ? -16.933 1.055 13.082 1.00 86.56 179 THR A C 1
ATOM 1476 O O . THR A 1 179 ? -17.642 0.610 12.183 1.00 86.56 179 THR A O 1
ATOM 1479 N N . ASP A 1 180 ? -16.373 2.261 12.994 1.00 91.69 180 ASP A N 1
ATOM 1480 C CA . ASP A 1 180 ? -16.356 3.060 11.766 1.00 91.69 180 ASP A CA 1
ATOM 1481 C C . ASP A 1 180 ? -15.240 2.531 10.855 1.00 91.69 180 ASP A C 1
ATOM 1483 O O . ASP A 1 180 ? -14.056 2.843 11.039 1.00 91.69 180 ASP A O 1
ATOM 1487 N N . TYR A 1 181 ? -15.624 1.671 9.911 1.00 93.75 181 TYR A N 1
ATOM 1488 C CA . TYR A 1 181 ? -14.735 1.127 8.892 1.00 93.75 181 TYR A CA 1
ATOM 1489 C C . TYR A 1 181 ? -14.668 2.047 7.679 1.00 93.75 181 TYR A C 1
ATOM 1491 O O . TYR A 1 181 ? -15.686 2.369 7.067 1.00 93.75 181 TYR A O 1
ATOM 1499 N N . ARG A 1 182 ? -13.450 2.391 7.259 1.00 95.31 182 ARG A N 1
ATOM 1500 C CA . ARG A 1 182 ? -13.209 3.164 6.038 1.00 95.31 182 ARG A CA 1
ATOM 1501 C C . ARG A 1 182 ? -12.273 2.411 5.115 1.00 95.31 182 ARG A C 1
ATOM 1503 O O . ARG A 1 182 ? -11.197 1.986 5.525 1.00 95.31 182 ARG A O 1
ATOM 1510 N N . ILE A 1 183 ? -12.677 2.279 3.859 1.00 97.56 183 ILE A N 1
ATOM 1511 C CA . ILE A 1 183 ? -11.879 1.644 2.813 1.00 97.56 183 ILE A CA 1
ATOM 1512 C C . ILE A 1 183 ? -11.588 2.717 1.775 1.00 97.56 183 ILE A C 1
ATOM 1514 O O . ILE A 1 183 ? -12.501 3.376 1.282 1.00 97.56 183 ILE A O 1
ATOM 1518 N N . ILE A 1 184 ? -10.310 2.954 1.508 1.00 98.38 184 ILE A N 1
ATOM 1519 C CA . ILE A 1 184 ? -9.842 4.106 0.737 1.00 98.38 184 ILE A CA 1
ATOM 1520 C C . ILE A 1 184 ? -8.827 3.607 -0.291 1.00 98.38 184 ILE A C 1
ATOM 1522 O O . ILE A 1 184 ? -8.014 2.741 0.014 1.00 98.38 184 ILE A O 1
ATOM 1526 N N . GLY A 1 185 ? -8.854 4.154 -1.501 1.00 98.38 185 GLY A N 1
ATOM 1527 C CA . GLY A 1 185 ? -7.722 4.087 -2.422 1.00 98.38 185 GLY A CA 1
ATOM 1528 C C . GLY A 1 185 ? -7.119 5.476 -2.585 1.00 98.38 185 GLY A C 1
ATOM 1529 O O . GLY A 1 185 ? -7.846 6.474 -2.603 1.00 98.38 185 GLY A O 1
ATOM 1530 N N . LEU A 1 186 ? -5.792 5.543 -2.645 1.00 98.62 186 LEU A N 1
ATOM 1531 C CA . LEU A 1 186 ? -5.062 6.775 -2.939 1.00 98.62 186 LEU A CA 1
ATOM 1532 C C . LEU A 1 186 ? -4.785 6.893 -4.444 1.00 98.62 186 LEU A C 1
ATOM 1534 O O . LEU A 1 186 ? -4.804 5.875 -5.140 1.00 98.62 186 LEU A O 1
ATOM 1538 N N . PRO A 1 187 ? -4.497 8.106 -4.953 1.00 98.50 187 PRO A N 1
ATOM 1539 C CA . PRO A 1 187 ? -3.859 8.240 -6.258 1.00 98.50 187 PRO A CA 1
ATOM 1540 C C . PRO A 1 187 ? -2.527 7.480 -6.279 1.00 98.50 187 PRO A C 1
ATOM 1542 O O . PRO A 1 187 ? -1.973 7.121 -5.232 1.00 98.50 187 PRO A O 1
ATOM 1545 N N . PHE A 1 188 ? -1.986 7.255 -7.471 1.00 98.69 188 PHE A N 1
ATOM 1546 C CA . PHE A 1 188 ? -0.688 6.621 -7.623 1.00 98.69 188 PHE A CA 1
ATOM 1547 C C . PHE A 1 188 ? 0.395 7.375 -6.862 1.00 98.69 188 PHE A C 1
ATOM 1549 O O . PHE A 1 188 ? 0.533 8.598 -6.957 1.00 98.69 188 PHE A O 1
ATOM 1556 N N . TYR A 1 189 ? 1.223 6.621 -6.145 1.00 98.69 189 TYR A N 1
ATOM 1557 C CA . TYR A 1 189 ? 2.458 7.175 -5.624 1.00 98.69 189 TYR A CA 1
ATOM 1558 C C . TYR A 1 189 ? 3.471 7.251 -6.768 1.00 98.69 189 TYR A C 1
ATOM 1560 O O . TYR A 1 189 ? 3.929 6.235 -7.288 1.00 98.69 189 TYR A O 1
ATOM 1568 N N . ASN A 1 190 ? 3.849 8.467 -7.148 1.00 98.38 190 ASN A N 1
ATOM 1569 C CA . ASN A 1 190 ? 4.930 8.713 -8.090 1.00 98.38 190 ASN A CA 1
ATOM 1570 C C . ASN A 1 190 ? 5.803 9.849 -7.551 1.00 98.38 190 ASN A C 1
ATOM 1572 O O . ASN A 1 190 ? 5.383 11.006 -7.493 1.00 98.38 190 ASN A O 1
ATOM 1576 N N . GLN A 1 191 ? 7.018 9.494 -7.130 1.00 95.62 191 GLN A N 1
ATOM 1577 C CA . GLN A 1 191 ? 7.947 10.411 -6.468 1.00 95.62 191 GLN A CA 1
ATOM 1578 C C . GLN A 1 191 ? 8.384 11.573 -7.375 1.00 95.62 191 GLN A C 1
ATOM 1580 O O . GLN A 1 191 ? 8.645 12.664 -6.876 1.00 95.62 191 GLN A O 1
ATOM 1585 N N . GLU A 1 192 ? 8.464 11.345 -8.686 1.00 95.19 192 GLU A N 1
ATOM 1586 C CA . GLU A 1 192 ? 9.014 12.298 -9.656 1.00 95.19 192 GLU A CA 1
ATOM 1587 C C . GLU A 1 192 ? 8.037 13.427 -9.999 1.00 95.19 192 GLU A C 1
ATOM 1589 O O . GLU A 1 192 ? 8.416 14.595 -9.994 1.00 95.19 192 GLU A O 1
ATOM 1594 N N . ASN A 1 193 ? 6.778 13.085 -10.289 1.00 96.75 193 ASN A N 1
ATOM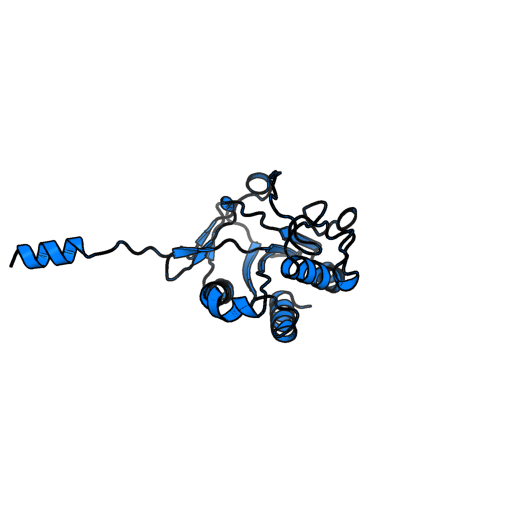 1595 C CA . ASN A 1 193 ? 5.834 13.989 -10.947 1.00 96.75 193 ASN A CA 1
ATOM 1596 C C . ASN A 1 193 ? 4.544 14.232 -10.155 1.00 96.75 193 ASN A C 1
ATOM 1598 O O . ASN A 1 193 ? 3.874 15.232 -10.398 1.00 96.75 193 ASN A O 1
ATOM 1602 N N . ARG A 1 194 ? 4.168 13.347 -9.217 1.00 97.12 194 ARG A N 1
ATOM 1603 C CA . ARG A 1 194 ? 2.858 13.410 -8.527 1.00 97.12 194 ARG A CA 1
ATOM 1604 C C . ARG A 1 194 ? 2.942 13.350 -7.003 1.00 97.12 194 ARG A C 1
ATOM 1606 O O . ARG A 1 194 ? 1.939 13.144 -6.326 1.00 97.12 194 ARG A O 1
ATOM 1613 N N . ILE A 1 195 ? 4.123 13.586 -6.433 1.00 97.44 195 ILE A N 1
ATOM 1614 C CA . ILE A 1 195 ? 4.322 13.494 -4.981 1.00 97.44 195 ILE A CA 1
ATOM 1615 C C . ILE A 1 195 ? 3.454 14.483 -4.191 1.00 97.44 195 ILE A C 1
ATOM 1617 O O . ILE A 1 195 ? 2.968 14.141 -3.115 1.00 97.44 195 ILE A O 1
ATOM 1621 N N . SER A 1 196 ? 3.221 15.692 -4.710 1.00 98.06 196 SER A N 1
ATOM 1622 C CA . SER A 1 196 ? 2.365 16.686 -4.047 1.00 98.06 196 SER A CA 1
ATOM 1623 C C . SER A 1 196 ? 0.909 16.227 -3.980 1.00 98.06 196 SER A C 1
ATOM 1625 O O . SER A 1 196 ? 0.299 16.296 -2.921 1.00 98.06 196 SER A O 1
ATOM 1627 N N . GLU A 1 197 ? 0.378 15.695 -5.082 1.00 98.12 197 GLU A N 1
ATOM 1628 C CA . GLU A 1 197 ? -0.979 15.144 -5.140 1.00 98.12 197 GLU A CA 1
ATOM 1629 C C . GLU A 1 197 ? -1.142 13.973 -4.167 1.00 98.12 197 GLU A C 1
ATOM 1631 O O . GLU A 1 197 ? -2.091 13.935 -3.383 1.00 98.12 197 GLU A O 1
ATOM 1636 N N . PHE A 1 198 ? -0.173 13.054 -4.160 1.00 98.50 198 PHE A N 1
ATOM 1637 C CA . PHE A 1 198 ? -0.183 11.921 -3.244 1.00 98.50 198 PHE A CA 1
ATOM 1638 C C . PHE A 1 198 ? -0.160 12.365 -1.777 1.00 98.50 198 PHE A C 1
ATOM 1640 O O . PHE A 1 198 ? -0.933 11.859 -0.963 1.00 98.50 198 PHE A O 1
ATOM 1647 N N . ARG A 1 199 ? 0.701 13.333 -1.433 1.00 98.19 199 ARG A N 1
ATOM 1648 C CA . ARG A 1 199 ? 0.802 13.889 -0.075 1.00 98.19 199 ARG A CA 1
ATOM 1649 C C . ARG A 1 199 ? -0.515 14.506 0.373 1.00 98.19 199 ARG A C 1
ATOM 1651 O O . ARG A 1 199 ? -0.975 14.188 1.463 1.00 98.19 199 ARG A O 1
ATOM 1658 N N . GLU A 1 200 ? -1.134 15.335 -0.461 1.00 98.38 200 GLU A N 1
ATOM 1659 C CA . GLU A 1 200 ? -2.429 15.948 -0.148 1.00 98.38 200 GLU A CA 1
ATOM 1660 C C . GLU A 1 200 ? -3.534 14.897 0.029 1.00 98.38 200 GLU A C 1
ATOM 1662 O O . GLU A 1 200 ? -4.330 14.981 0.967 1.00 98.38 200 GLU A O 1
ATOM 1667 N N . ALA A 1 201 ? -3.560 13.860 -0.813 1.00 98.38 201 ALA A N 1
ATOM 1668 C CA . ALA A 1 201 ? -4.530 12.773 -0.697 1.00 98.38 201 ALA A CA 1
ATOM 1669 C C . ALA A 1 201 ? -4.331 11.937 0.579 1.00 98.38 201 ALA A C 1
ATOM 1671 O O . ALA A 1 201 ? -5.317 11.584 1.238 1.00 98.38 201 ALA A O 1
ATOM 1672 N N . LEU A 1 202 ? -3.076 11.648 0.949 1.00 98.31 202 LEU A N 1
ATOM 1673 C CA . LEU A 1 202 ? -2.747 10.961 2.197 1.00 98.31 202 LEU A CA 1
ATOM 1674 C C . LEU A 1 202 ? -3.201 11.802 3.392 1.00 98.31 202 LEU A C 1
ATOM 1676 O O . LEU A 1 202 ? -4.004 11.318 4.183 1.00 98.31 202 LEU A O 1
ATOM 1680 N N . LYS A 1 203 ? -2.785 13.073 3.461 1.00 97.69 203 LYS A N 1
ATOM 1681 C CA . LYS A 1 203 ? -3.178 14.016 4.519 1.00 97.69 203 LYS A CA 1
ATOM 1682 C C . LYS A 1 203 ? -4.688 14.150 4.656 1.00 97.69 203 LYS A C 1
ATOM 1684 O O . LYS A 1 203 ? -5.236 14.005 5.741 1.00 97.69 203 LYS A O 1
ATOM 1689 N N . THR A 1 204 ? -5.395 14.329 3.543 1.00 97.25 204 THR A N 1
ATOM 1690 C CA . THR A 1 204 ? -6.865 14.421 3.532 1.00 97.25 204 THR A CA 1
ATOM 1691 C C . THR A 1 204 ? -7.530 13.143 4.050 1.00 97.25 204 THR A C 1
ATOM 1693 O O . THR A 1 204 ? -8.613 13.191 4.635 1.00 97.25 204 THR A O 1
ATOM 1696 N N . SER A 1 205 ? -6.916 11.982 3.817 1.00 95.69 205 SER A N 1
ATOM 1697 C CA . SER A 1 205 ? -7.465 10.689 4.234 1.00 95.69 205 SER A CA 1
ATOM 1698 C C . SER A 1 205 ? -7.153 10.362 5.693 1.00 95.69 205 SER A C 1
ATOM 1700 O O . SER A 1 205 ? -7.999 9.774 6.368 1.00 95.69 205 SER A O 1
ATOM 1702 N N . THR A 1 206 ? -5.978 10.760 6.188 1.00 95.00 206 THR A N 1
ATOM 1703 C CA . THR A 1 206 ? -5.472 10.366 7.510 1.00 95.00 206 THR A CA 1
ATOM 1704 C C . THR A 1 206 ? -5.524 11.478 8.559 1.00 95.00 206 THR A C 1
ATOM 1706 O O . THR A 1 206 ? -5.512 11.165 9.748 1.00 95.00 206 THR A O 1
ATOM 1709 N N . GLY A 1 207 ? -5.634 12.744 8.158 1.00 92.12 207 GLY A N 1
ATOM 1710 C CA . GLY A 1 207 ? -5.687 13.908 9.045 1.00 92.12 207 GLY A CA 1
ATOM 1711 C C . GLY A 1 207 ? -4.336 14.376 9.597 1.00 92.12 207 GLY A C 1
ATOM 1712 O O . GLY A 1 207 ? -4.340 15.104 10.589 1.00 92.12 207 GLY A O 1
ATOM 1713 N N . ILE A 1 208 ? -3.220 13.944 8.996 1.00 90.00 208 ILE A N 1
ATOM 1714 C CA . ILE A 1 208 ? -1.858 14.441 9.291 1.00 90.00 208 ILE A CA 1
ATOM 1715 C C . ILE A 1 208 ? -1.465 15.618 8.385 1.00 90.00 208 ILE A C 1
ATOM 1717 O O . ILE A 1 208 ? -2.160 15.845 7.370 1.00 90.00 208 ILE A O 1
#

pLDDT: mean 92.83, std 7.6, range [57.38, 98.69]

Sequence (208 aa):
MFRAVANYMAGIKVTYRGTYQFEAKRLNEVLRNKRLQIANPVEGGIGTSQCSDPDSSRRVNLDTAEWYVYNDNYGTSEEKSFVKYFSTVIDDLKEQYEKVYLVRNEQLAPLAIYSFETGERFEPDFLLFLCKKGQPYQQQQIYVEPKGTHLLETDKWKEEFLLSIKQNAIPHTVYVDNTDYRIIGLPFYNQENRISEFREALKTSTGI

Foldseek 3Di:
DVVVVVVVVVPDDDFDFFDLEDEDDDCVVQDDDDDDDDPDQDQQAAQDWLCPRPDPLLHDQQCPVPQEPDRTDRHGNQVSNVVSVCVVCVVVLVVAFVHKHKYACPVRVVQWGAFRGGRHIDRAGIWIWGWHDDVVTEIEIEGAHGDEPVCCVVCVVVQVRQQCSQVRHDYDYPDDDRYHYGYHYAGYDDPPPCPVRRVVRCCVVRVD

Organism: NCBI:txid1544413

Secondary structure (DSSP, 8-state):
-HHHHHHHHHT--------SEEE---HHHH--------SS--TTSTTS-STT-SSGGG----TT-TTBSSS-----HHHHHHHHHHTTTHHHHHHH-SEEEEEE--S-GGG-EE-TTT--EE--SEEEEEEE-SSSEEEEEEEE-B--GGGTTTTHHHHHHHHHHHHH-EEE-SS---EEEEEEEPPPB-TTTSHHHHHHHHHHHH--

Radius of gyration: 19.49 Å; chains: 1; bounding box: 58×34×59 Å